Protein AF-A0A834VWM8-F1 (afdb_monomer)

Secondary structure (DSSP, 8-state):
---S-----HHHHHHHHHHHHHHHS-HHHHHHHHHHTT--TT-HHHHHTT------PPPPPP----PPPP-PPP-SHHHHHHHHHHHHHHHHH-SSS-THHHHHHHHHHHHHHHHHHHHHHHHHHHHHHHHHHHHHHHHHHHS-------SS---HHHHHHHHHHHHHHHHHHHHHHHHHHHS------PPBPTTT--BSS-GGG-TT------

Structure (mmCIF, N/CA/C/O backbone):
data_AF-A0A834VWM8-F1
#
_entry.id   AF-A0A834VWM8-F1
#
loop_
_atom_site.group_PDB
_atom_site.id
_atom_site.type_symbol
_atom_site.label_atom_id
_atom_site.label_alt_id
_atom_site.label_comp_id
_atom_site.label_asym_id
_atom_site.label_entity_id
_atom_site.label_seq_id
_atom_site.pdbx_PDB_ins_code
_atom_site.Cartn_x
_atom_site.Cartn_y
_atom_site.Cartn_z
_atom_site.occupancy
_atom_site.B_iso_or_equiv
_atom_site.auth_seq_id
_atom_site.auth_comp_id
_atom_site.auth_asym_id
_atom_site.auth_atom_id
_atom_site.pdbx_PDB_model_num
ATOM 1 N N . MET A 1 1 ? -32.253 -34.598 29.377 1.00 40.91 1 MET A N 1
ATOM 2 C CA . MET A 1 1 ? -32.609 -33.320 30.034 1.00 40.91 1 MET A CA 1
ATOM 3 C C . MET A 1 1 ? -31.338 -32.494 30.155 1.00 40.91 1 MET A C 1
ATOM 5 O O . MET A 1 1 ? -30.383 -32.998 30.726 1.00 40.91 1 MET A O 1
ATOM 9 N N . ARG A 1 2 ? -31.258 -31.314 29.523 1.00 47.69 2 ARG A N 1
ATOM 10 C CA . ARG A 1 2 ? -30.075 -30.434 29.596 1.00 47.69 2 ARG A CA 1
ATOM 11 C C . ARG A 1 2 ? -30.304 -29.382 30.686 1.00 47.69 2 ARG A C 1
ATOM 13 O O . ARG A 1 2 ? -31.375 -28.783 30.743 1.00 47.69 2 ARG A O 1
ATOM 20 N N . ASN A 1 3 ? -29.305 -29.192 31.541 1.00 57.78 3 ASN A N 1
ATOM 21 C CA . ASN A 1 3 ? -29.346 -28.475 32.822 1.00 57.78 3 ASN A CA 1
ATOM 22 C C . ASN A 1 3 ? -29.534 -26.945 32.725 1.00 57.78 3 ASN A C 1
ATOM 24 O O . ASN A 1 3 ? -28.780 -26.221 33.355 1.00 57.78 3 ASN A O 1
ATOM 28 N N . HIS A 1 4 ? -30.490 -26.423 31.948 1.00 57.62 4 HIS A N 1
ATOM 29 C CA . HIS A 1 4 ? -30.864 -24.990 31.944 1.00 57.62 4 HIS A CA 1
ATOM 30 C C . HIS A 1 4 ? -29.684 -24.000 31.743 1.00 57.62 4 HIS A C 1
ATOM 32 O O . HIS A 1 4 ? -29.773 -22.828 32.102 1.00 57.62 4 HIS A O 1
ATOM 38 N N . ILE A 1 5 ? -28.575 -24.445 31.142 1.00 67.00 5 ILE A N 1
ATOM 39 C CA . ILE A 1 5 ? -27.424 -23.603 30.799 1.00 67.00 5 ILE A CA 1
ATOM 40 C C . ILE A 1 5 ? -27.607 -23.143 29.350 1.00 67.00 5 ILE A C 1
ATOM 42 O O . ILE A 1 5 ? -27.414 -23.916 28.414 1.00 67.00 5 ILE A O 1
ATOM 46 N N . ASN A 1 6 ? -28.006 -21.880 29.181 1.00 77.38 6 ASN A N 1
ATOM 47 C CA . ASN A 1 6 ? -28.239 -21.242 27.876 1.00 77.38 6 ASN A CA 1
ATOM 48 C C . ASN A 1 6 ? -27.023 -20.451 27.357 1.00 77.38 6 ASN A C 1
ATOM 50 O O . ASN A 1 6 ? -27.151 -19.675 26.414 1.00 77.38 6 ASN A O 1
ATOM 54 N N . HIS A 1 7 ? -25.856 -20.590 27.989 1.00 77.56 7 HIS A N 1
ATOM 55 C CA . HIS A 1 7 ? -24.650 -19.854 27.619 1.00 77.56 7 HIS A CA 1
ATOM 56 C C . HIS A 1 7 ? -23.443 -20.791 27.545 1.00 77.56 7 HIS A C 1
ATOM 58 O O . HIS A 1 7 ? -23.329 -21.723 28.334 1.00 77.56 7 HIS A O 1
ATOM 64 N N . ILE A 1 8 ? -22.549 -20.535 26.589 1.00 85.88 8 ILE A N 1
ATOM 65 C CA . ILE A 1 8 ? -21.271 -21.234 26.432 1.00 85.88 8 ILE A CA 1
ATOM 66 C C . ILE A 1 8 ? -20.145 -20.231 26.665 1.00 85.88 8 ILE A C 1
ATOM 68 O O . ILE A 1 8 ? -20.166 -19.124 26.117 1.00 85.88 8 ILE A O 1
ATOM 72 N N . THR A 1 9 ? -19.173 -20.578 27.505 1.00 87.94 9 THR A N 1
ATOM 73 C CA . THR A 1 9 ? -18.028 -19.693 27.743 1.00 87.94 9 THR A CA 1
ATOM 74 C C . THR A 1 9 ? -17.042 -19.753 26.576 1.00 87.94 9 THR A C 1
ATOM 76 O O . THR A 1 9 ? -17.010 -20.711 25.803 1.00 87.94 9 THR A O 1
ATOM 79 N N . LYS A 1 10 ? -16.179 -18.739 26.438 1.00 83.06 10 LYS A N 1
ATOM 80 C CA . LYS A 1 10 ? -15.185 -18.695 25.348 1.00 83.06 10 LYS A CA 1
ATOM 81 C C . LYS A 1 10 ? -14.212 -19.885 25.377 1.00 83.06 10 LYS A C 1
ATOM 83 O O . LYS A 1 10 ? -13.774 -20.328 24.318 1.00 83.06 10 LYS A O 1
ATOM 88 N N . LEU A 1 11 ? -13.883 -20.390 26.570 1.00 88.56 11 LEU A N 1
ATOM 89 C CA . LEU A 1 11 ? -12.984 -21.535 26.752 1.00 88.56 11 LEU A CA 1
ATOM 90 C C . LEU A 1 11 ? -13.640 -22.856 26.332 1.00 88.56 11 LEU A C 1
ATOM 92 O O . LEU A 1 11 ? -12.967 -23.718 25.780 1.00 88.56 11 LEU A O 1
ATOM 96 N N . GLU A 1 12 ? -14.951 -22.988 26.529 1.00 87.69 12 GLU A N 1
ATOM 97 C CA . GLU A 1 12 ? -15.725 -24.169 26.127 1.00 87.69 12 GLU A CA 1
ATOM 98 C C . GLU A 1 12 ? -16.137 -24.122 24.650 1.00 87.69 12 GLU A C 1
ATOM 100 O O . GLU A 1 12 ? -16.290 -25.163 24.010 1.00 87.69 12 GLU A O 1
ATOM 105 N N . PHE A 1 13 ? -16.278 -22.920 24.084 1.00 91.88 13 PHE A N 1
ATOM 106 C CA . PHE A 1 13 ? -16.701 -22.731 22.700 1.00 91.88 13 PHE A CA 1
ATOM 107 C C . PHE A 1 13 ? -15.708 -23.304 21.693 1.00 91.88 13 PHE A C 1
ATOM 109 O O . PHE A 1 13 ? -16.129 -23.987 20.767 1.00 91.88 13 PHE A O 1
ATOM 116 N N . LEU A 1 14 ? -14.404 -23.047 21.840 1.00 93.50 14 LEU A N 1
ATOM 117 C CA . LEU A 1 14 ? -13.426 -23.459 20.823 1.00 93.50 14 LEU A CA 1
ATOM 118 C C . LEU A 1 14 ? -13.321 -24.992 20.675 1.00 93.50 14 LEU A C 1
ATOM 120 O O . LEU A 1 14 ? -13.383 -25.463 19.536 1.00 93.50 14 LEU A O 1
ATOM 124 N N . PRO A 1 15 ? -13.239 -25.790 21.760 1.00 93.81 15 PRO A N 1
ATOM 125 C CA . PRO A 1 15 ? -13.280 -27.248 21.654 1.00 93.81 15 PRO A CA 1
ATOM 126 C C . PRO A 1 15 ? -14.610 -27.768 21.096 1.00 93.81 15 PRO A C 1
ATOM 128 O O . PRO A 1 15 ? -14.610 -28.634 20.221 1.00 93.81 15 PRO A O 1
ATOM 131 N N . ALA A 1 16 ? -15.741 -27.212 21.548 1.00 92.50 16 ALA A N 1
ATOM 132 C CA . ALA A 1 16 ? -17.063 -27.608 21.065 1.00 92.50 16 ALA A CA 1
ATOM 133 C C . ALA A 1 16 ? -17.251 -27.287 19.573 1.00 92.50 16 ALA A C 1
ATOM 135 O O . ALA A 1 16 ? -17.756 -28.116 18.817 1.00 92.50 16 ALA A O 1
ATOM 136 N N . PHE A 1 17 ? -16.791 -26.113 19.134 1.00 93.81 17 PHE A N 1
ATOM 137 C CA . PHE A 1 17 ? -16.797 -25.701 17.736 1.00 93.81 17 PHE A CA 1
ATOM 138 C C . PHE A 1 17 ? -15.938 -26.630 16.888 1.00 93.81 17 PHE A C 1
ATOM 140 O O . PHE A 1 17 ? -16.398 -27.075 15.845 1.00 93.81 17 PHE A O 1
ATOM 147 N N . LYS A 1 18 ? -14.718 -26.962 17.329 1.00 93.94 18 LYS A N 1
ATOM 148 C CA . LYS A 1 18 ? -13.832 -27.861 16.581 1.00 93.94 18 LYS A CA 1
ATOM 149 C C . LYS A 1 18 ? -14.458 -29.247 16.402 1.00 93.94 18 LYS A C 1
ATOM 151 O O . LYS A 1 18 ? -14.487 -29.750 15.283 1.00 93.94 18 LYS A O 1
ATOM 156 N N . ALA A 1 19 ? -15.037 -29.809 17.464 1.00 94.06 19 ALA A N 1
ATOM 157 C CA . ALA A 1 19 ? -15.736 -31.091 17.396 1.00 94.06 19 ALA A CA 1
ATOM 158 C C . ALA A 1 19 ? -16.951 -31.048 16.450 1.00 94.06 19 ALA A C 1
ATOM 160 O O . ALA A 1 19 ?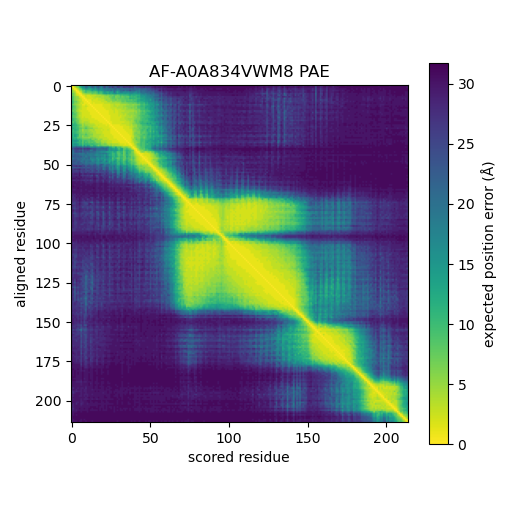 -17.131 -31.950 15.634 1.00 94.06 19 ALA A O 1
ATOM 161 N N . ALA A 1 20 ? -17.760 -29.986 16.517 1.00 93.62 20 ALA A N 1
ATOM 162 C CA . ALA A 1 20 ? -18.898 -29.803 15.618 1.00 93.62 20 ALA A CA 1
ATOM 163 C C . ALA A 1 20 ? -18.460 -29.584 14.160 1.00 93.62 20 ALA A C 1
ATOM 165 O O . ALA A 1 20 ? -19.069 -30.128 13.242 1.00 93.62 20 ALA A O 1
ATOM 166 N N . PHE A 1 21 ? -17.388 -28.820 13.943 1.00 94.19 21 PHE A N 1
ATOM 167 C CA . PHE A 1 21 ? -16.814 -28.558 12.628 1.00 94.19 21 PHE A CA 1
ATOM 168 C C . PHE A 1 21 ? -16.346 -29.856 11.967 1.00 94.19 21 PHE A C 1
ATOM 170 O O . PHE A 1 21 ? -16.718 -30.117 10.827 1.00 94.19 21 PHE A O 1
ATOM 177 N N . ASP A 1 22 ? -15.607 -30.700 12.689 1.00 93.56 22 ASP A N 1
ATOM 178 C CA . ASP A 1 22 ? -15.098 -31.969 12.153 1.00 93.56 22 ASP A CA 1
ATOM 179 C C . ASP A 1 22 ? -16.229 -32.964 11.832 1.00 93.56 22 ASP A C 1
ATOM 181 O O . ASP A 1 22 ? -16.128 -33.735 10.880 1.00 93.56 22 ASP A O 1
ATOM 185 N N . GLN A 1 23 ? -17.342 -32.909 12.571 1.00 92.94 23 GLN A N 1
ATOM 186 C CA . GLN A 1 23 ? -18.545 -33.691 12.262 1.00 92.94 23 GLN A CA 1
ATOM 187 C C . GLN A 1 23 ? -19.333 -33.132 11.066 1.00 92.94 23 GLN A C 1
ATOM 189 O O . GLN A 1 23 ? -19.943 -33.894 10.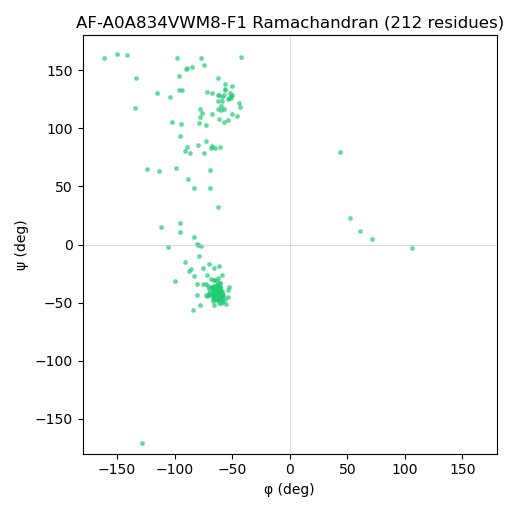313 1.00 92.94 23 GLN A O 1
ATOM 194 N N . ALA A 1 24 ? -19.345 -31.810 10.882 1.00 91.94 24 ALA A N 1
ATOM 195 C CA . ALA A 1 24 ? -20.100 -31.154 9.819 1.00 91.94 24 ALA A CA 1
ATOM 196 C C . ALA A 1 24 ? -19.373 -31.200 8.465 1.00 91.94 24 ALA A C 1
ATOM 198 O O . ALA A 1 24 ? -19.999 -31.501 7.448 1.00 91.94 24 ALA A O 1
ATOM 199 N N . PHE A 1 25 ? -18.064 -30.949 8.436 1.00 89.38 25 PHE A N 1
ATOM 200 C CA . PHE A 1 25 ? -17.260 -30.837 7.214 1.00 89.38 25 PHE A CA 1
ATOM 201 C C . PHE A 1 25 ? -16.697 -32.186 6.749 1.00 89.38 25 PHE A C 1
ATOM 203 O O . PHE A 1 25 ? -15.496 -32.358 6.554 1.00 89.38 25 PHE A O 1
ATOM 210 N N . THR A 1 26 ? -17.582 -33.158 6.535 1.00 93.44 26 THR A N 1
ATOM 211 C CA . THR A 1 26 ? -17.212 -34.441 5.923 1.00 93.44 26 THR A CA 1
ATOM 212 C C . THR A 1 26 ? -17.333 -34.373 4.396 1.00 93.44 26 THR A C 1
ATOM 214 O O . THR A 1 26 ? -18.186 -33.642 3.883 1.00 93.44 26 THR A O 1
ATOM 217 N N . PRO A 1 27 ? -16.553 -35.169 3.636 1.00 88.38 27 PRO A N 1
ATOM 218 C CA . PRO A 1 27 ? -16.698 -35.244 2.181 1.00 88.38 27 PRO A CA 1
ATOM 219 C C . PRO A 1 27 ? -18.136 -35.545 1.738 1.00 88.38 27 PRO A C 1
ATOM 221 O O . PRO A 1 27 ? -18.619 -34.971 0.768 1.00 88.38 27 PRO A O 1
ATOM 224 N N . ALA A 1 28 ? -18.852 -36.390 2.487 1.00 88.44 28 ALA A N 1
ATOM 225 C CA . ALA A 1 28 ? -20.247 -36.722 2.214 1.00 88.44 28 ALA A CA 1
ATOM 226 C C . ALA A 1 28 ? -21.182 -35.509 2.361 1.00 88.44 28 ALA A C 1
ATOM 228 O O . ALA A 1 28 ? -21.995 -35.265 1.470 1.00 88.44 28 ALA A O 1
ATOM 229 N N . ASN A 1 29 ? -21.037 -34.727 3.438 1.00 89.94 29 ASN A N 1
ATOM 230 C CA . ASN A 1 29 ? -21.838 -33.520 3.675 1.00 89.94 29 ASN A CA 1
ATOM 231 C C . ASN A 1 29 ? -21.522 -32.408 2.669 1.00 89.94 29 ASN A C 1
ATOM 233 O O . ASN A 1 29 ? -22.418 -31.691 2.229 1.00 89.94 29 ASN A O 1
ATOM 237 N N . ILE A 1 30 ? -20.256 -32.281 2.269 1.00 86.06 30 ILE A N 1
ATOM 238 C CA . ILE A 1 30 ? -19.847 -31.328 1.234 1.00 86.06 30 ILE A CA 1
ATOM 239 C C . ILE A 1 30 ? -20.476 -31.733 -0.104 1.00 86.06 30 ILE A C 1
ATOM 241 O O . ILE A 1 30 ? -21.177 -30.935 -0.720 1.00 86.06 30 ILE A O 1
ATOM 245 N N . CYS A 1 31 ? -20.315 -32.988 -0.531 1.00 84.12 31 CYS A N 1
ATOM 246 C CA . CYS A 1 31 ? -20.892 -33.474 -1.785 1.00 84.12 31 CYS A CA 1
ATOM 247 C C . CYS A 1 31 ? -22.427 -33.390 -1.812 1.00 84.12 31 CYS A C 1
ATOM 249 O O . CYS A 1 31 ? -23.003 -33.086 -2.860 1.00 84.12 31 CYS A O 1
ATOM 251 N N . SER A 1 32 ? -23.101 -33.642 -0.686 1.00 86.12 32 SER A N 1
ATOM 252 C CA . SER A 1 32 ? -24.560 -33.531 -0.595 1.00 86.12 32 SER A CA 1
ATOM 253 C C . SER A 1 32 ? -25.036 -32.078 -0.666 1.00 86.12 32 SER A C 1
ATOM 255 O O . SER A 1 32 ? -25.984 -31.801 -1.400 1.00 86.12 32 SER A O 1
ATOM 257 N N . ALA A 1 33 ? -24.356 -31.142 0.005 1.00 85.88 33 ALA A N 1
ATOM 258 C CA . ALA A 1 33 ? -24.661 -29.712 -0.067 1.00 85.88 33 ALA A CA 1
ATOM 259 C C . ALA A 1 33 ? -24.479 -29.162 -1.489 1.00 85.88 33 ALA A C 1
ATOM 261 O O . ALA A 1 33 ? -25.344 -28.460 -2.008 1.00 85.88 33 ALA A O 1
ATOM 262 N N . PHE A 1 34 ? -23.389 -29.551 -2.150 1.00 84.06 34 PHE A N 1
ATOM 263 C CA . PHE A 1 34 ? -23.105 -29.223 -3.545 1.00 84.06 34 PHE A CA 1
ATOM 264 C C . PHE A 1 34 ? -24.199 -29.751 -4.486 1.00 84.06 34 PHE A C 1
ATOM 266 O O . PHE A 1 34 ? -24.743 -28.997 -5.292 1.00 84.06 34 PHE A O 1
ATOM 273 N N . ARG A 1 35 ? -24.618 -31.012 -4.310 1.00 80.62 35 ARG A N 1
ATOM 274 C CA . ARG A 1 35 ? -25.751 -31.589 -5.049 1.00 80.62 35 ARG A CA 1
ATOM 275 C C . ARG A 1 35 ? -27.055 -30.826 -4.798 1.00 80.62 35 ARG A C 1
ATOM 277 O O . ARG A 1 35 ? -27.778 -30.563 -5.753 1.00 80.62 35 ARG A O 1
ATOM 284 N N . GLY A 1 36 ? -27.347 -30.457 -3.550 1.00 81.31 36 GLY A N 1
ATOM 285 C CA . GLY A 1 36 ? -28.526 -29.661 -3.194 1.00 81.31 36 GLY A CA 1
ATOM 286 C C . GLY A 1 36 ? -28.530 -28.269 -3.835 1.00 81.31 36 GLY A C 1
ATOM 287 O O . GLY A 1 36 ? -29.582 -27.781 -4.233 1.00 81.31 36 GLY A O 1
ATOM 288 N N . ALA A 1 37 ? -27.352 -27.667 -4.010 1.00 81.62 37 ALA A N 1
ATOM 289 C CA . ALA A 1 37 ? -27.170 -26.402 -4.720 1.00 81.62 37 ALA A CA 1
ATOM 290 C C . ALA A 1 37 ? -27.157 -26.546 -6.257 1.00 81.62 37 ALA A C 1
ATOM 292 O O . ALA A 1 37 ? -26.969 -25.556 -6.960 1.00 81.62 37 ALA A O 1
ATOM 293 N N . GLY A 1 38 ? -27.302 -27.763 -6.798 1.00 74.75 38 GLY A N 1
ATOM 294 C CA . GLY A 1 38 ? -27.174 -28.038 -8.236 1.00 74.75 38 GLY A CA 1
ATOM 295 C C . GLY A 1 38 ? -25.736 -27.950 -8.765 1.00 74.75 38 GLY A C 1
ATOM 296 O O . GLY A 1 38 ? -25.500 -28.102 -9.963 1.00 74.75 38 GLY A O 1
ATOM 297 N N . LEU A 1 39 ? -24.762 -27.743 -7.879 1.00 72.38 39 LEU A N 1
ATOM 298 C CA . LEU A 1 39 ? -23.336 -27.769 -8.170 1.00 72.38 39 LEU A CA 1
ATOM 299 C C . LEU A 1 39 ? -22.863 -29.214 -8.039 1.00 72.38 39 LEU A C 1
ATOM 301 O O . LEU A 1 39 ? -22.321 -29.597 -7.014 1.00 72.38 39 LEU A O 1
ATOM 305 N N . VAL A 1 40 ? -23.104 -30.065 -9.033 1.00 61.50 40 VAL A N 1
ATOM 306 C CA . VAL A 1 40 ? -22.598 -31.447 -8.982 1.00 61.50 40 VAL A CA 1
ATOM 307 C C . VAL A 1 40 ? -21.063 -31.402 -8.892 1.00 61.50 40 VAL A C 1
ATOM 309 O O . VAL A 1 40 ? -20.438 -30.857 -9.806 1.00 61.50 40 VAL A O 1
ATOM 312 N N . PRO A 1 41 ? -20.431 -31.929 -7.820 1.00 58.53 41 PRO A N 1
ATOM 313 C CA . PRO A 1 41 ? -18.978 -31.915 -7.704 1.00 58.53 41 PRO A CA 1
ATOM 314 C C . PRO A 1 41 ? -18.354 -32.672 -8.878 1.00 58.53 41 PRO A C 1
ATOM 316 O O . PRO A 1 41 ? -18.573 -33.871 -9.023 1.00 58.53 41 PRO A O 1
ATOM 319 N N . LEU A 1 42 ? -17.610 -31.937 -9.710 1.00 58.06 42 LEU A N 1
ATOM 320 C CA . LEU A 1 42 ? -16.768 -32.408 -10.811 1.00 58.06 42 LEU A CA 1
ATOM 321 C C . LEU A 1 42 ? -17.400 -33.499 -11.696 1.00 58.06 42 LEU A C 1
ATOM 323 O O . LEU A 1 42 ? -17.010 -34.662 -11.645 1.00 58.06 42 LEU A O 1
ATOM 327 N N . GLN A 1 43 ? -18.275 -33.103 -12.621 1.00 65.25 43 GLN A N 1
ATOM 328 C CA . GLN A 1 43 ? -18.225 -33.701 -13.959 1.00 65.25 43 GLN A CA 1
ATOM 329 C C . GLN A 1 43 ? -17.382 -32.779 -14.845 1.00 65.25 43 GLN A C 1
ATOM 331 O O . GLN A 1 43 ? -17.937 -31.832 -15.410 1.00 65.25 43 GLN A O 1
ATOM 336 N N . PRO A 1 44 ? -16.059 -33.015 -14.971 1.00 66.44 44 PRO A N 1
ATOM 337 C CA . PRO A 1 44 ? -15.206 -32.219 -15.850 1.00 66.44 44 PRO A CA 1
ATOM 338 C C . PRO A 1 44 ? -15.782 -32.182 -17.262 1.00 66.44 44 PRO A C 1
ATOM 340 O O . PRO A 1 44 ? -15.867 -31.120 -17.857 1.00 66.44 44 PRO A O 1
ATOM 343 N N . GLU A 1 45 ? -16.316 -33.309 -17.732 1.00 67.94 45 GLU A N 1
ATOM 344 C CA . GLU A 1 45 ? -16.927 -33.438 -19.056 1.00 67.94 45 GLU A CA 1
ATOM 345 C C . GLU A 1 45 ? -18.169 -32.561 -19.255 1.00 67.94 45 GLU A C 1
ATOM 347 O O . GLU A 1 45 ? -18.374 -32.010 -20.333 1.00 67.94 45 GLU A O 1
ATOM 352 N N . ALA A 1 46 ? -18.993 -32.355 -18.223 1.00 66.44 46 ALA A N 1
ATOM 353 C CA . ALA A 1 46 ? -20.157 -31.467 -18.312 1.00 66.44 46 ALA A CA 1
ATOM 354 C C . ALA A 1 46 ? -19.755 -29.982 -18.364 1.00 66.44 46 ALA A C 1
ATOM 356 O O . ALA A 1 46 ? -20.494 -29.153 -18.896 1.00 66.44 46 ALA A O 1
ATOM 357 N N . VAL A 1 47 ? -18.590 -29.645 -17.802 1.00 65.12 47 VAL A N 1
ATOM 358 C CA . VAL A 1 47 ? -17.994 -28.310 -17.914 1.00 65.12 47 VAL A CA 1
ATOM 359 C C . VAL A 1 47 ? -17.343 -28.162 -19.285 1.00 65.12 47 VAL A C 1
ATOM 361 O O . VAL A 1 47 ? -17.687 -27.239 -20.012 1.00 65.12 47 VAL A O 1
ATOM 364 N N . LEU A 1 48 ? -16.476 -29.098 -19.674 1.00 68.00 48 LEU A N 1
ATOM 365 C CA . LEU A 1 48 ? -15.734 -29.075 -20.935 1.00 68.00 48 LEU A CA 1
ATOM 366 C C . LEU A 1 48 ? -16.662 -29.094 -22.158 1.00 68.00 48 LEU A C 1
ATOM 368 O O . LEU A 1 48 ? -16.436 -28.331 -23.087 1.00 68.00 48 LEU A O 1
ATOM 372 N N . SER A 1 49 ? -17.755 -29.864 -22.129 1.00 71.62 49 SER A N 1
ATOM 373 C CA . SER A 1 49 ? -18.759 -29.885 -23.211 1.00 71.62 49 SER A CA 1
ATOM 374 C C . SER A 1 49 ? -19.527 -28.571 -23.392 1.00 71.62 49 SER A C 1
ATOM 376 O O . SER A 1 49 ? -20.086 -28.340 -24.461 1.00 71.62 49 SER A O 1
ATOM 378 N N . LYS A 1 50 ? -19.565 -27.699 -22.375 1.00 67.69 50 LYS A N 1
ATOM 379 C CA . LYS A 1 50 ? -20.185 -26.365 -22.467 1.00 67.69 50 LYS A CA 1
ATOM 380 C C . LYS A 1 50 ? -19.209 -25.276 -22.899 1.00 67.69 50 LYS A C 1
ATOM 382 O O . LYS A 1 50 ? -19.651 -24.184 -23.253 1.00 67.69 50 LYS A O 1
ATOM 387 N N . VAL A 1 51 ? -17.906 -25.539 -22.850 1.00 70.31 51 VAL A N 1
ATOM 388 C CA . VAL A 1 51 ? -16.897 -24.585 -23.301 1.00 70.31 51 VAL A CA 1
ATOM 389 C C . VAL A 1 51 ? -16.636 -24.828 -24.789 1.00 70.31 51 VAL A C 1
ATOM 391 O O . VAL A 1 51 ? -15.687 -25.510 -25.161 1.00 70.31 51 VAL A O 1
ATOM 394 N N . ASP A 1 52 ? -17.471 -24.249 -25.655 1.00 65.38 52 ASP A N 1
ATOM 395 C CA . ASP A 1 52 ? -17.139 -24.116 -27.079 1.00 65.38 52 ASP A CA 1
ATOM 396 C C . ASP A 1 52 ? -16.059 -23.027 -27.218 1.00 65.38 52 ASP A C 1
ATOM 398 O O . ASP A 1 52 ? -16.352 -21.830 -27.294 1.00 65.38 52 ASP A O 1
ATOM 402 N N . VAL A 1 53 ? -14.782 -23.420 -27.128 1.00 65.19 53 VAL A N 1
ATOM 403 C CA . VAL A 1 53 ? -13.645 -22.497 -27.276 1.00 65.19 53 VAL A CA 1
ATOM 404 C C . VAL A 1 53 ? -13.495 -22.135 -28.753 1.00 65.19 53 VAL A C 1
ATOM 406 O O . VAL A 1 53 ? -12.613 -22.630 -29.454 1.00 65.19 53 VAL A O 1
ATOM 409 N N . GLN A 1 54 ? -14.332 -21.226 -29.243 1.00 66.88 54 GLN A N 1
ATOM 410 C CA . GLN A 1 54 ? -14.046 -20.548 -30.501 1.00 66.88 54 GLN A CA 1
ATOM 411 C C . GLN A 1 54 ? -12.906 -19.561 -30.254 1.00 66.88 54 GLN A C 1
ATOM 413 O O . GLN A 1 54 ? -13.097 -18.490 -29.674 1.00 66.88 54 GLN A O 1
ATOM 418 N N . LEU A 1 55 ? -11.697 -19.935 -30.680 1.00 60.62 55 LEU A N 1
ATOM 419 C CA . LEU A 1 55 ? -10.533 -19.053 -30.701 1.00 60.62 55 LEU A CA 1
ATOM 420 C C . LEU A 1 55 ? -10.783 -17.922 -31.702 1.00 60.62 55 LEU A C 1
ATOM 422 O O . LEU A 1 55 ? -10.370 -17.972 -32.857 1.00 60.62 55 LEU A O 1
ATOM 426 N N . ARG A 1 56 ? -11.487 -16.881 -31.262 1.00 61.72 56 ARG A N 1
ATOM 427 C CA . ARG A 1 56 ? -11.613 -15.647 -32.023 1.00 61.72 56 ARG A CA 1
ATOM 428 C C . ARG A 1 56 ? -10.333 -14.855 -31.812 1.00 61.72 56 ARG A C 1
ATOM 430 O O . ARG A 1 56 ? -10.128 -14.279 -30.747 1.00 61.72 56 ARG A O 1
ATOM 437 N N . THR A 1 57 ? -9.461 -14.840 -32.813 1.00 62.81 57 THR A N 1
ATOM 438 C CA . THR A 1 57 ? -8.322 -13.922 -32.826 1.00 62.81 57 THR A CA 1
ATOM 439 C C . THR A 1 57 ? -8.891 -12.501 -32.835 1.00 62.81 57 THR A C 1
ATOM 441 O O . THR A 1 57 ? -9.626 -12.164 -33.769 1.00 62.81 57 THR A O 1
ATOM 444 N N . PRO A 1 58 ? -8.651 -11.673 -31.804 1.00 61.06 58 PRO A N 1
ATOM 445 C CA . PRO A 1 58 ? -9.075 -10.286 -31.860 1.00 61.06 58 PRO A CA 1
ATOM 446 C C . PRO A 1 58 ? -8.359 -9.627 -33.039 1.00 61.06 58 PRO A C 1
ATOM 448 O O . PRO A 1 58 ? -7.141 -9.749 -33.179 1.00 61.06 58 PRO A O 1
ATOM 451 N N . THR A 1 59 ? -9.123 -8.960 -33.906 1.00 69.56 59 THR A N 1
ATOM 452 C CA . THR A 1 59 ? -8.570 -8.103 -34.956 1.00 69.56 59 THR A CA 1
ATOM 453 C C . THR A 1 59 ? -7.559 -7.152 -34.308 1.00 69.56 59 THR A C 1
ATOM 455 O O . THR A 1 59 ? -7.905 -6.535 -33.294 1.00 69.56 59 THR A O 1
ATOM 458 N N . PRO A 1 60 ? -6.321 -7.045 -34.826 1.00 67.06 60 PRO A N 1
ATOM 459 C CA . PRO A 1 60 ? -5.322 -6.166 -34.237 1.00 67.06 60 PRO A CA 1
ATOM 460 C C . PRO A 1 60 ? -5.877 -4.737 -34.171 1.00 67.06 60 PRO A C 1
ATOM 462 O O . PRO A 1 60 ? -6.534 -4.302 -35.124 1.00 67.06 60 PRO A O 1
ATOM 465 N N . PRO A 1 61 ? -5.655 -4.005 -33.064 1.00 61.44 61 PRO A N 1
ATOM 466 C CA . PRO A 1 61 ? -6.086 -2.621 -32.975 1.00 61.44 61 PRO A CA 1
ATOM 467 C C . PRO A 1 61 ? -5.480 -1.842 -34.140 1.00 61.44 61 PRO A C 1
ATOM 469 O O . PRO A 1 61 ? -4.282 -1.963 -34.407 1.00 61.44 61 PRO A O 1
ATOM 472 N N . ALA A 1 62 ? -6.295 -1.037 -34.825 1.00 66.75 62 ALA A N 1
ATOM 473 C CA . ALA A 1 62 ? -5.761 -0.014 -35.710 1.00 66.75 62 ALA A CA 1
ATOM 474 C C . ALA A 1 62 ? -4.746 0.811 -34.907 1.00 66.75 62 ALA A C 1
ATOM 476 O O . ALA A 1 62 ? -5.043 1.199 -33.774 1.00 66.75 62 ALA A O 1
ATOM 477 N N . ALA A 1 63 ? -3.548 1.014 -35.462 1.00 62.84 63 ALA A N 1
ATOM 478 C CA . ALA A 1 63 ? -2.491 1.772 -34.810 1.00 62.84 63 ALA A CA 1
ATOM 479 C C . ALA A 1 63 ? -3.046 3.146 -34.409 1.00 62.84 63 ALA A C 1
ATOM 481 O O . ALA A 1 63 ? -3.335 3.986 -35.262 1.00 62.84 63 ALA A O 1
ATOM 482 N N . LEU A 1 64 ? -3.266 3.337 -33.107 1.00 60.84 64 LEU A N 1
ATOM 483 C CA . LEU A 1 64 ? -3.629 4.636 -32.563 1.00 60.84 64 LEU A CA 1
ATOM 484 C C . LEU A 1 64 ? -2.469 5.600 -32.852 1.00 60.84 64 LEU A C 1
ATOM 486 O O . LEU A 1 64 ? -1.314 5.168 -32.781 1.00 60.84 64 LEU A O 1
ATOM 490 N N . PRO A 1 65 ? -2.743 6.881 -33.163 1.00 60.28 65 PRO A N 1
ATOM 491 C CA . PRO A 1 65 ? -1.692 7.884 -33.276 1.00 60.28 65 PRO A CA 1
ATOM 492 C C . PRO A 1 65 ? -0.835 7.826 -32.011 1.00 60.28 65 PRO A C 1
ATOM 494 O O . PRO A 1 65 ? -1.396 7.849 -30.912 1.00 60.28 65 PRO A O 1
ATOM 497 N N . GLU A 1 66 ? 0.489 7.698 -32.155 1.00 59.22 66 GLU A N 1
ATOM 498 C CA . GLU A 1 66 ? 1.410 7.728 -31.017 1.00 59.22 66 GLU A CA 1
ATOM 499 C C . GLU A 1 66 ? 1.081 8.957 -30.170 1.00 59.22 66 GLU A C 1
ATOM 501 O O . GLU A 1 66 ? 1.236 10.099 -30.611 1.00 59.22 66 GLU A O 1
ATOM 506 N N . ALA A 1 67 ? 0.565 8.719 -28.963 1.00 58.75 67 ALA A N 1
ATOM 507 C CA . ALA A 1 67 ? 0.330 9.790 -28.018 1.00 58.75 67 ALA A CA 1
ATOM 508 C C . ALA A 1 67 ? 1.670 10.517 -27.799 1.00 58.75 67 ALA A C 1
ATOM 510 O O . ALA A 1 67 ? 2.691 9.841 -27.617 1.00 58.75 67 ALA A O 1
ATOM 511 N N . PRO A 1 68 ? 1.698 11.864 -27.817 1.00 60.22 68 PRO A N 1
ATOM 512 C CA . PRO A 1 68 ? 2.913 12.619 -27.552 1.00 60.22 68 PRO A CA 1
ATOM 513 C C . PRO A 1 68 ? 3.536 12.120 -26.252 1.00 60.22 68 PRO A C 1
ATOM 515 O O . PRO A 1 68 ? 2.855 12.041 -25.230 1.00 60.22 68 PRO A O 1
ATOM 518 N N . TRP A 1 69 ? 4.810 11.733 -26.296 1.00 55.91 69 TRP A N 1
ATOM 519 C CA . TRP A 1 69 ? 5.514 11.244 -25.115 1.00 55.91 69 TRP A CA 1
ATOM 520 C C . TRP A 1 69 ? 5.456 12.308 -24.009 1.00 55.91 69 TRP A C 1
ATOM 522 O O . TRP A 1 69 ? 5.987 13.406 -24.173 1.00 55.91 69 TRP A O 1
ATOM 532 N N . VAL A 1 70 ? 4.802 11.987 -22.890 1.00 57.62 70 VAL A N 1
ATOM 533 C CA . VAL A 1 70 ? 4.756 12.834 -21.692 1.00 57.62 70 VAL A CA 1
ATOM 534 C C . VAL A 1 70 ? 5.697 12.232 -20.656 1.00 57.62 70 VAL A C 1
ATOM 536 O O . VAL A 1 70 ? 5.579 11.054 -20.318 1.00 57.62 70 VAL A O 1
ATOM 539 N N . ALA A 1 71 ? 6.621 13.038 -20.132 1.00 60.56 71 ALA A N 1
ATOM 540 C CA . ALA A 1 71 ? 7.484 12.653 -19.020 1.00 60.56 71 ALA A CA 1
ATOM 541 C C . ALA A 1 71 ? 6.647 12.498 -17.735 1.00 60.56 71 ALA A C 1
ATOM 543 O O . ALA A 1 71 ? 6.505 13.434 -16.952 1.00 60.56 71 ALA A O 1
ATOM 544 N N . GLN A 1 72 ? 6.046 11.326 -17.538 1.00 72.25 72 GLN A N 1
ATOM 545 C CA . GLN A 1 72 ? 5.382 10.953 -16.292 1.00 72.25 72 GLN A CA 1
ATOM 546 C C . GLN A 1 72 ? 6.350 10.190 -15.393 1.00 72.25 72 GLN A C 1
ATOM 548 O O . GLN A 1 72 ? 7.017 9.254 -15.840 1.00 72.25 72 GLN A O 1
ATOM 553 N N . THR A 1 73 ? 6.391 10.579 -14.117 1.00 81.38 73 THR A N 1
ATOM 554 C CA . THR A 1 73 ? 7.088 9.827 -13.072 1.00 81.38 73 THR A CA 1
ATOM 555 C C . THR A 1 73 ? 6.497 8.418 -12.996 1.00 81.38 73 THR A C 1
ATOM 557 O O . THR A 1 73 ? 5.286 8.303 -12.788 1.00 81.38 73 THR A O 1
ATOM 560 N N . PRO A 1 74 ? 7.305 7.354 -13.149 1.00 85.44 74 PRO A N 1
ATOM 561 C CA . PRO A 1 74 ? 6.805 5.991 -13.065 1.00 85.44 74 PRO A CA 1
ATOM 562 C C . PRO A 1 74 ? 6.238 5.733 -11.666 1.00 85.44 74 PRO A C 1
ATOM 564 O O . PRO A 1 74 ? 6.879 6.012 -10.652 1.00 85.44 74 PRO A O 1
ATOM 567 N N . SER A 1 75 ? 5.011 5.224 -11.615 1.00 84.31 75 SER A N 1
ATOM 568 C CA . SER A 1 75 ? 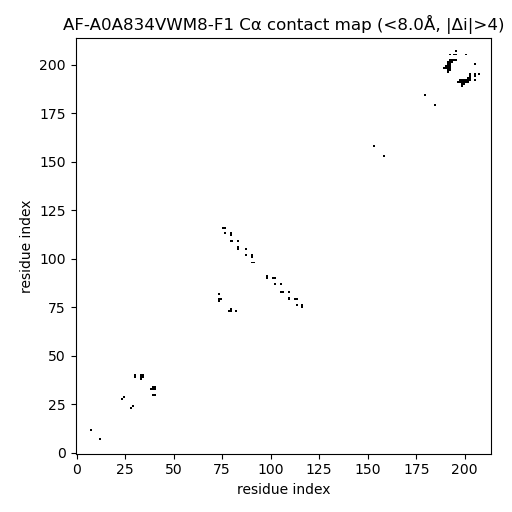4.255 5.033 -10.372 1.00 84.31 75 SER A CA 1
ATOM 569 C C . SER A 1 75 ? 4.537 3.686 -9.704 1.00 84.31 75 SER A C 1
ATOM 571 O O . SER A 1 75 ? 4.357 3.525 -8.497 1.00 84.31 75 SER A O 1
ATOM 573 N N . ASN A 1 76 ? 4.999 2.712 -10.489 1.00 85.81 76 ASN A N 1
ATOM 574 C CA . ASN A 1 76 ? 5.303 1.354 -10.056 1.00 85.81 76 ASN A CA 1
ATOM 575 C C . ASN A 1 76 ? 6.572 0.815 -10.747 1.00 85.81 76 ASN A C 1
ATOM 577 O O . ASN A 1 76 ? 7.042 1.358 -11.748 1.00 85.81 76 ASN A O 1
ATOM 581 N N . VAL A 1 77 ? 7.144 -0.256 -10.189 1.00 87.50 77 VAL A N 1
ATOM 582 C CA . VAL A 1 77 ? 8.421 -0.831 -10.658 1.00 87.50 77 VAL A CA 1
ATOM 583 C C . VAL A 1 77 ? 8.330 -1.303 -12.115 1.00 87.50 77 VAL A C 1
ATOM 585 O O . VAL A 1 77 ? 9.292 -1.177 -12.868 1.00 87.50 77 VAL A O 1
ATOM 588 N N . ARG A 1 78 ? 7.156 -1.780 -12.549 1.00 87.62 78 ARG A N 1
ATOM 589 C CA . ARG A 1 78 ? 6.920 -2.221 -13.931 1.00 87.62 78 ARG A CA 1
ATOM 590 C C . ARG A 1 78 ? 7.008 -1.055 -14.916 1.00 87.62 78 ARG A C 1
ATOM 592 O O . ARG A 1 78 ? 7.635 -1.194 -15.962 1.00 87.62 78 ARG A O 1
ATOM 599 N N . GLU A 1 79 ? 6.406 0.087 -14.593 1.00 89.31 79 GLU A N 1
ATOM 600 C CA . GLU A 1 79 ? 6.515 1.307 -15.402 1.00 89.31 79 GLU A CA 1
ATOM 601 C C . GLU A 1 79 ? 7.953 1.816 -15.463 1.00 89.31 79 GLU A C 1
ATOM 603 O O . GLU A 1 79 ? 8.432 2.159 -16.543 1.00 89.31 79 GLU A O 1
ATOM 608 N N . LEU A 1 80 ? 8.665 1.805 -14.332 1.00 91.44 80 LEU A N 1
ATOM 609 C CA . LEU A 1 80 ? 10.078 2.183 -14.275 1.00 91.44 80 LEU A CA 1
ATOM 610 C C . LEU A 1 80 ? 10.940 1.273 -15.167 1.00 91.44 80 LEU A C 1
ATOM 612 O O . LEU A 1 80 ? 11.821 1.741 -15.893 1.00 91.44 80 LEU A O 1
ATOM 616 N N . GLU A 1 81 ? 10.678 -0.032 -15.153 1.00 91.25 81 GLU A N 1
ATOM 617 C CA . GLU A 1 81 ? 11.378 -0.997 -1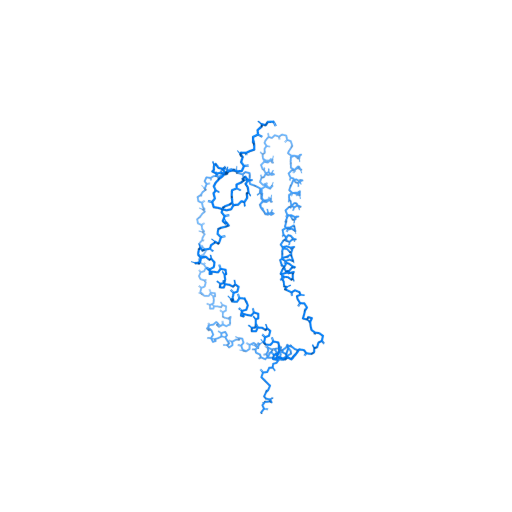5.997 1.00 91.25 81 GLU A CA 1
ATOM 618 C C . GLU A 1 81 ? 11.066 -0.814 -17.487 1.00 91.25 81 GLU A C 1
ATOM 620 O O . GLU A 1 81 ? 11.984 -0.811 -18.313 1.00 91.25 81 GLU A O 1
ATOM 625 N N . ALA A 1 82 ? 9.797 -0.597 -17.834 1.00 88.88 82 ALA A N 1
ATOM 626 C CA . ALA A 1 82 ? 9.383 -0.325 -19.205 1.00 88.88 82 ALA A CA 1
ATOM 627 C C . ALA A 1 82 ? 10.018 0.970 -19.739 1.00 88.88 82 ALA A C 1
ATOM 629 O O . ALA A 1 82 ? 10.607 0.972 -20.822 1.00 88.88 82 ALA A O 1
ATOM 630 N N . GLN A 1 83 ? 9.969 2.056 -18.960 1.00 89.00 83 GLN A N 1
ATOM 631 C CA . GLN A 1 83 ? 10.554 3.341 -19.341 1.00 89.00 83 GLN A CA 1
ATOM 632 C C . GLN A 1 83 ? 12.080 3.266 -19.458 1.00 89.00 83 GLN A C 1
ATOM 634 O O . GLN A 1 83 ? 12.634 3.705 -20.464 1.00 89.00 83 GLN A O 1
ATOM 639 N N . SER A 1 84 ? 12.772 2.682 -18.475 1.00 90.31 84 SER A N 1
ATOM 640 C CA . SER A 1 84 ? 14.236 2.539 -18.527 1.00 90.31 84 SER A CA 1
ATOM 641 C C . SER A 1 84 ? 14.689 1.688 -19.717 1.00 90.31 84 SER A C 1
ATOM 643 O O . SER A 1 84 ? 15.664 2.039 -20.382 1.00 90.31 84 SER A O 1
ATOM 645 N N . SER A 1 85 ? 13.952 0.623 -20.045 1.00 90.31 85 SER A N 1
ATOM 646 C CA . SER A 1 85 ? 14.227 -0.213 -21.218 1.00 90.31 85 SER A CA 1
ATOM 647 C C . SER A 1 85 ? 14.022 0.550 -22.526 1.00 90.31 85 SER A C 1
ATOM 649 O O . SER A 1 85 ? 14.881 0.490 -23.404 1.00 90.31 85 SER A O 1
ATOM 651 N N . LEU A 1 86 ? 12.941 1.327 -22.634 1.00 89.19 86 LEU A N 1
ATOM 652 C CA . LEU A 1 86 ? 12.657 2.160 -23.803 1.00 89.19 86 LEU A CA 1
ATOM 653 C C . LEU A 1 86 ? 13.725 3.241 -24.015 1.00 89.19 86 LEU A C 1
ATOM 655 O O . LEU A 1 86 ? 14.187 3.440 -25.138 1.00 89.19 86 LEU A O 1
ATOM 659 N N . ILE A 1 87 ? 14.156 3.918 -22.946 1.00 88.06 87 ILE A N 1
ATOM 660 C CA . ILE A 1 87 ? 15.222 4.927 -23.023 1.00 88.06 87 ILE A CA 1
ATOM 661 C C . ILE A 1 87 ? 16.542 4.262 -23.430 1.00 88.06 87 ILE A C 1
ATOM 663 O O . ILE A 1 87 ? 17.229 4.761 -24.321 1.00 88.06 87 ILE A O 1
ATOM 667 N N . ARG A 1 88 ? 16.884 3.113 -22.832 1.00 89.81 88 ARG A N 1
ATOM 668 C CA . ARG A 1 88 ? 18.103 2.365 -23.166 1.00 89.81 88 ARG A CA 1
ATOM 669 C C . ARG A 1 88 ? 18.127 1.955 -24.638 1.00 89.81 88 ARG A C 1
ATOM 671 O O . ARG A 1 88 ? 19.162 2.090 -25.286 1.00 89.81 88 ARG A O 1
ATOM 678 N N . GLU A 1 89 ? 17.003 1.484 -25.164 1.00 88.31 89 GLU A N 1
ATOM 679 C CA . GLU A 1 89 ? 16.894 1.061 -26.559 1.00 88.31 89 GLU A CA 1
ATOM 680 C C . GLU A 1 89 ? 17.037 2.243 -27.527 1.00 88.31 89 GLU A C 1
ATOM 682 O O . GLU A 1 89 ? 17.820 2.174 -28.472 1.00 88.31 89 GLU A O 1
ATOM 687 N N . ARG A 1 90 ? 16.402 3.385 -27.233 1.00 87.62 90 ARG A N 1
ATOM 688 C CA . ARG A 1 90 ? 16.594 4.620 -28.016 1.00 87.62 90 ARG A CA 1
ATOM 689 C C . ARG A 1 90 ? 18.051 5.081 -28.034 1.00 87.62 90 ARG A C 1
ATOM 691 O O . ARG A 1 90 ? 18.557 5.468 -29.083 1.00 87.62 90 ARG A O 1
ATOM 698 N N . VAL A 1 91 ? 18.733 5.016 -26.889 1.00 87.38 91 VAL A N 1
ATOM 699 C CA . VAL A 1 91 ? 20.155 5.378 -26.776 1.00 87.38 91 VAL A CA 1
ATOM 700 C C . VAL A 1 91 ? 21.037 4.438 -27.605 1.00 87.38 91 VAL A C 1
ATOM 702 O O . VAL A 1 91 ? 21.986 4.900 -28.232 1.00 87.38 91 VAL A O 1
ATOM 705 N N . ARG A 1 92 ? 20.717 3.139 -27.662 1.00 85.69 92 ARG A N 1
ATOM 706 C CA . ARG A 1 92 ? 21.440 2.161 -28.498 1.00 85.69 92 ARG A CA 1
ATOM 707 C C . ARG A 1 92 ? 21.247 2.391 -29.995 1.00 85.69 92 ARG A C 1
ATOM 709 O O . ARG A 1 92 ? 22.181 2.179 -30.758 1.00 85.69 92 ARG A O 1
ATOM 716 N N . GLN A 1 93 ? 20.052 2.806 -30.409 1.00 85.31 93 GLN A N 1
ATOM 717 C CA . GLN A 1 93 ? 19.712 3.039 -31.817 1.00 85.31 93 GLN A CA 1
ATOM 718 C C . GLN A 1 93 ? 20.237 4.382 -32.359 1.00 85.31 93 GLN A C 1
ATOM 720 O O . GLN A 1 93 ? 20.190 4.628 -33.567 1.00 85.31 93 GLN A O 1
ATOM 725 N N . HIS A 1 94 ? 20.739 5.262 -31.490 1.00 81.38 94 HIS A N 1
ATOM 726 C CA . HIS A 1 94 ? 21.239 6.575 -31.876 1.00 81.38 94 HIS A CA 1
ATOM 727 C C . HIS A 1 94 ? 22.577 6.485 -32.636 1.00 81.38 94 HIS A C 1
ATOM 729 O O . HIS A 1 94 ? 23.524 5.838 -32.197 1.00 81.38 94 HIS A O 1
ATOM 735 N N . LYS A 1 95 ? 22.682 7.177 -33.779 1.00 69.19 95 LYS A N 1
ATOM 736 C CA . LYS A 1 95 ? 23.841 7.124 -34.694 1.00 69.19 95 LYS A CA 1
ATOM 737 C C . LYS A 1 95 ? 25.000 8.055 -34.284 1.00 69.19 95 LYS A C 1
ATOM 739 O O . LYS A 1 95 ? 25.505 8.805 -35.115 1.00 69.19 95 LYS A O 1
ATOM 744 N N . SER A 1 96 ? 25.421 8.039 -33.020 1.00 67.44 96 SER A N 1
ATOM 745 C CA . SER A 1 96 ? 26.559 8.843 -32.527 1.00 67.44 96 SER A CA 1
ATOM 746 C C . SER A 1 96 ? 27.591 8.005 -31.765 1.00 67.44 96 SER A C 1
ATOM 748 O O . SER A 1 96 ? 27.517 6.781 -31.762 1.00 67.44 96 SER A O 1
ATOM 750 N N . SER A 1 97 ? 28.550 8.677 -31.116 1.00 67.94 97 SER A N 1
ATOM 751 C CA . SER A 1 97 ? 29.577 8.122 -30.221 1.00 67.94 97 SER A CA 1
ATOM 752 C C . SER A 1 97 ? 29.062 7.050 -29.249 1.00 67.94 97 SER A C 1
ATOM 754 O O . SER A 1 97 ? 27.870 6.987 -28.957 1.00 67.94 97 SER A O 1
ATOM 756 N N . SER A 1 98 ? 29.990 6.256 -28.698 1.00 78.06 98 SER A N 1
ATOM 757 C CA . SER A 1 98 ? 29.698 5.117 -27.812 1.00 78.06 98 SER A CA 1
ATOM 758 C C . SER A 1 98 ? 28.630 5.424 -26.741 1.00 78.06 98 SER A C 1
ATOM 760 O O . SER A 1 98 ? 28.843 6.310 -25.909 1.00 78.06 98 SER A O 1
ATOM 762 N N . PRO A 1 99 ? 27.514 4.668 -26.694 1.00 81.75 99 PRO A 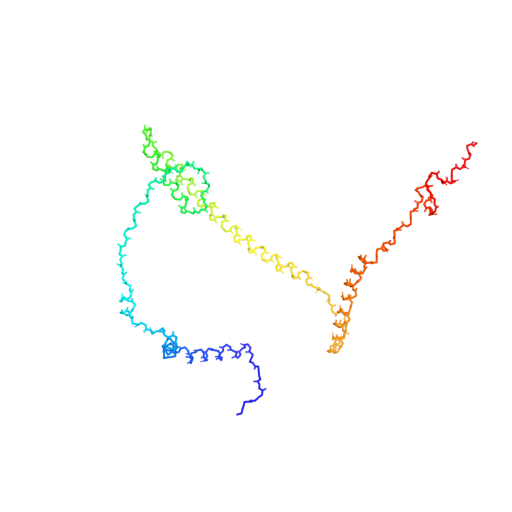N 1
ATOM 763 C CA . PRO A 1 99 ? 26.405 4.911 -25.767 1.00 81.75 99 PRO A CA 1
ATOM 764 C C . PRO A 1 99 ? 26.680 4.448 -24.326 1.00 81.75 99 PRO A C 1
ATOM 766 O O . PRO A 1 99 ? 25.822 4.594 -23.454 1.00 81.75 99 PRO A O 1
ATOM 769 N N . ALA A 1 100 ? 27.850 3.860 -24.057 1.00 84.75 100 ALA A N 1
ATOM 770 C CA . ALA A 1 100 ? 28.134 3.152 -22.810 1.00 84.75 100 ALA A CA 1
ATOM 771 C C . ALA A 1 100 ? 27.970 4.027 -21.554 1.00 84.75 100 ALA A C 1
ATOM 773 O O . ALA A 1 100 ? 27.339 3.596 -20.589 1.00 84.75 100 ALA A O 1
ATOM 774 N N . SER A 1 101 ? 28.473 5.266 -21.573 1.00 84.81 101 SER A N 1
ATOM 775 C CA . SER A 1 101 ? 28.384 6.185 -20.427 1.00 84.81 101 SER A CA 1
ATOM 776 C C . SER A 1 101 ? 26.939 6.567 -20.092 1.00 84.81 101 SER A C 1
ATOM 778 O O . SER A 1 101 ? 26.565 6.619 -18.921 1.00 84.81 101 SER A O 1
ATOM 780 N N . ILE A 1 102 ? 26.104 6.770 -21.113 1.00 87.00 102 ILE A N 1
ATOM 781 C CA . ILE A 1 102 ? 24.688 7.125 -20.959 1.00 87.00 102 ILE A CA 1
ATOM 782 C C . ILE A 1 102 ? 23.897 5.931 -20.420 1.00 87.00 102 ILE A C 1
ATOM 784 O O . ILE A 1 102 ? 23.091 6.086 -19.505 1.00 87.00 102 ILE A O 1
ATOM 788 N N . ILE A 1 103 ? 24.155 4.727 -20.939 1.00 89.44 103 ILE A N 1
ATOM 789 C CA . ILE A 1 103 ? 23.506 3.499 -20.457 1.00 89.44 103 ILE A CA 1
ATOM 790 C C . ILE A 1 103 ? 23.831 3.266 -18.977 1.00 89.44 103 ILE A C 1
ATOM 792 O O . ILE A 1 103 ? 22.925 2.982 -18.196 1.00 89.44 103 ILE A O 1
ATOM 796 N N . MET A 1 104 ? 25.090 3.456 -18.571 1.00 89.69 104 MET A N 1
ATOM 797 C CA . MET A 1 104 ? 25.480 3.340 -17.163 1.00 89.69 104 MET A CA 1
ATOM 798 C C . MET A 1 104 ? 24.749 4.347 -16.268 1.00 89.69 104 MET A C 1
ATOM 800 O O . MET A 1 104 ? 24.290 3.976 -15.188 1.00 89.69 104 MET A O 1
ATOM 804 N N . ALA A 1 105 ? 24.604 5.599 -16.711 1.00 89.62 105 ALA A N 1
ATOM 805 C CA . ALA A 1 105 ? 23.854 6.611 -15.969 1.00 89.62 105 ALA A CA 1
ATOM 806 C C . ALA A 1 105 ? 22.364 6.238 -15.831 1.00 89.62 105 ALA A C 1
ATOM 808 O O . ALA A 1 105 ? 21.792 6.376 -14.749 1.00 89.62 105 ALA A O 1
ATOM 809 N N . ILE A 1 106 ? 21.747 5.697 -16.889 1.00 91.31 106 ILE A N 1
ATOM 810 C CA . ILE A 1 106 ? 20.360 5.201 -16.853 1.00 91.31 106 ILE A CA 1
ATOM 811 C C . ILE A 1 106 ? 20.215 4.055 -15.844 1.00 91.31 106 ILE A C 1
ATOM 813 O O . ILE A 1 106 ? 19.259 4.041 -15.070 1.00 91.31 106 ILE A O 1
ATOM 817 N N . ASP A 1 107 ? 21.160 3.115 -15.810 1.00 92.50 107 ASP A N 1
ATOM 818 C CA . ASP A 1 107 ? 21.116 1.986 -14.875 1.00 92.50 107 ASP A CA 1
ATOM 81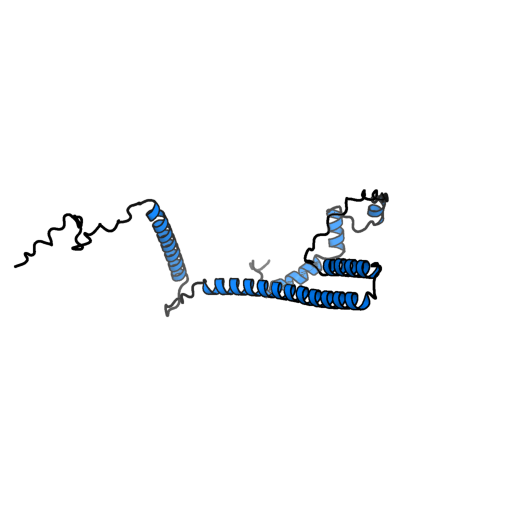9 C C . ASP A 1 107 ? 21.273 2.436 -13.414 1.00 92.50 107 ASP A C 1
ATOM 821 O O . ASP A 1 107 ? 20.603 1.905 -12.524 1.00 92.50 107 ASP A O 1
ATOM 825 N N . GLN A 1 108 ? 22.120 3.436 -13.153 1.00 94.12 108 GLN A N 1
ATOM 826 C CA . GLN A 1 108 ? 22.243 4.046 -11.825 1.00 94.12 108 GLN A CA 1
ATOM 827 C C . GLN A 1 108 ? 20.944 4.741 -11.403 1.00 94.12 108 GLN A C 1
ATOM 829 O O . GLN A 1 108 ? 20.487 4.548 -10.275 1.00 94.12 108 GLN A O 1
ATOM 834 N N . LEU A 1 109 ? 20.318 5.492 -12.314 1.00 92.38 109 LEU A N 1
ATOM 835 C CA . LEU A 1 109 ? 19.029 6.139 -12.066 1.00 92.38 109 LEU A CA 1
ATOM 836 C C . LEU A 1 109 ? 17.913 5.119 -11.815 1.00 92.38 109 LEU A C 1
ATOM 838 O O . LEU A 1 109 ? 17.145 5.304 -10.874 1.00 92.38 109 LEU A O 1
ATOM 842 N N . LYS A 1 110 ? 17.854 4.021 -12.587 1.00 94.00 110 LYS A N 1
ATOM 843 C CA . LYS A 1 110 ? 16.896 2.922 -12.366 1.00 94.00 110 LYS A CA 1
ATOM 844 C C . LYS A 1 110 ? 17.017 2.387 -10.938 1.00 94.00 110 LYS A C 1
ATOM 846 O O . LYS A 1 110 ? 16.023 2.348 -10.221 1.00 94.00 110 LYS A O 1
ATOM 851 N N . LYS A 1 111 ? 18.235 2.050 -10.501 1.00 94.69 111 LYS A N 1
ATOM 852 C CA . LYS A 1 111 ? 18.483 1.538 -9.141 1.00 94.69 111 LYS A CA 1
ATOM 853 C C . LYS A 1 111 ? 18.085 2.542 -8.059 1.00 94.69 111 LYS A C 1
ATOM 855 O O . LYS A 1 111 ? 17.462 2.166 -7.071 1.00 94.69 111 LYS A O 1
ATOM 860 N N . GLY A 1 112 ? 18.430 3.819 -8.239 1.00 95.06 112 GLY A N 1
ATOM 861 C CA . GLY A 1 112 ? 18.043 4.876 -7.303 1.00 95.06 112 GLY A CA 1
ATOM 862 C C . GLY A 1 112 ? 16.524 5.016 -7.188 1.00 95.06 112 GLY A C 1
ATOM 863 O O . GLY A 1 112 ? 15.988 5.065 -6.081 1.00 95.06 112 GLY A O 1
ATOM 864 N N . ALA A 1 113 ? 15.824 5.003 -8.324 1.00 93.56 113 ALA A N 1
ATOM 865 C CA . ALA A 1 113 ? 14.370 5.072 -8.366 1.00 93.56 113 ALA A CA 1
ATOM 866 C C . ALA A 1 113 ? 13.713 3.854 -7.692 1.00 93.56 113 ALA A C 1
ATOM 868 O O . ALA A 1 113 ? 12.809 4.042 -6.883 1.00 93.56 113 ALA A O 1
ATOM 869 N N . GLU A 1 114 ? 14.204 2.632 -7.925 1.00 93.81 114 GLU A N 1
ATOM 870 C CA . GLU A 1 114 ? 13.713 1.420 -7.244 1.00 93.81 114 GLU A CA 1
ATOM 871 C C . GLU A 1 114 ? 13.809 1.542 -5.714 1.00 93.81 114 GLU A C 1
ATOM 873 O O . GLU A 1 114 ? 12.832 1.292 -5.003 1.00 93.81 114 GLU A O 1
ATOM 878 N N . VAL A 1 115 ? 14.959 1.997 -5.200 1.00 94.69 115 VAL A N 1
ATOM 879 C CA . VAL A 1 115 ? 15.173 2.205 -3.757 1.00 94.69 115 VAL A CA 1
ATOM 880 C C . VAL A 1 115 ? 14.225 3.268 -3.199 1.00 94.69 115 VAL A C 1
ATOM 882 O O . VAL A 1 115 ? 13.642 3.076 -2.127 1.00 94.69 115 VAL A O 1
ATOM 885 N N . MET A 1 116 ? 14.043 4.382 -3.910 1.00 94.00 116 MET A N 1
ATOM 886 C CA . MET A 1 116 ? 13.133 5.452 -3.491 1.00 94.00 116 MET A CA 1
ATOM 887 C C . MET A 1 116 ? 11.676 4.987 -3.467 1.00 94.00 116 MET A C 1
ATOM 889 O O . MET A 1 116 ? 10.952 5.316 -2.528 1.00 94.00 116 MET A O 1
ATOM 893 N N . MET A 1 117 ? 11.247 4.203 -4.457 1.00 92.94 117 MET A N 1
ATOM 894 C CA . MET A 1 117 ? 9.881 3.680 -4.536 1.00 92.94 117 MET A CA 1
ATOM 895 C C . MET A 1 117 ? 9.579 2.708 -3.398 1.00 92.94 117 MET A C 1
ATOM 897 O O . MET A 1 117 ? 8.559 2.870 -2.724 1.00 92.94 117 MET A O 1
ATOM 901 N N . LEU A 1 118 ? 10.492 1.768 -3.127 1.00 93.62 118 LEU A N 1
ATOM 902 C CA . LEU A 1 118 ? 10.379 0.858 -1.986 1.00 93.62 118 LEU A CA 1
ATOM 903 C C . LEU A 1 118 ? 10.340 1.634 -0.663 1.00 93.62 118 LEU A C 1
ATOM 905 O O . LEU A 1 118 ? 9.490 1.390 0.190 1.00 93.62 118 LEU A O 1
ATOM 909 N N . SER A 1 119 ? 11.228 2.618 -0.507 1.00 94.56 119 SER A N 1
ATOM 910 C CA . SER A 1 119 ? 11.257 3.464 0.689 1.00 94.56 119 SER A CA 1
ATOM 911 C C . SER A 1 119 ? 9.948 4.238 0.863 1.00 94.56 119 SER A C 1
ATOM 913 O O . SER A 1 119 ? 9.429 4.331 1.973 1.00 94.56 119 SER A O 1
ATOM 915 N N . ALA A 1 120 ? 9.377 4.768 -0.222 1.00 93.69 120 ALA A N 1
ATOM 916 C CA . ALA A 1 120 ? 8.101 5.474 -0.195 1.00 93.69 120 ALA A CA 1
ATOM 917 C C . ALA A 1 120 ? 6.932 4.562 0.202 1.00 93.69 120 ALA A C 1
ATOM 919 O O . ALA A 1 120 ? 6.022 5.011 0.898 1.00 93.69 120 ALA A O 1
ATOM 920 N N . GLU A 1 121 ? 6.953 3.296 -0.210 1.00 92.81 121 GLU A N 1
ATOM 921 C CA . GLU A 1 121 ? 5.963 2.300 0.201 1.00 92.81 121 GLU A CA 1
ATOM 922 C C . GLU A 1 121 ? 6.060 1.980 1.694 1.00 92.81 121 GLU A C 1
ATOM 924 O O . GLU A 1 121 ? 5.072 2.124 2.414 1.00 92.81 121 GLU A O 1
ATOM 929 N N . LEU A 1 122 ? 7.268 1.706 2.195 1.00 96.38 122 LEU A N 1
ATOM 930 C CA . LEU A 1 122 ? 7.506 1.496 3.626 1.00 96.38 122 LEU A CA 1
ATOM 931 C C . LEU A 1 122 ? 7.097 2.712 4.470 1.00 96.38 122 LEU A C 1
ATOM 933 O O . LEU A 1 122 ? 6.519 2.567 5.550 1.00 96.38 122 LEU A O 1
ATOM 937 N N . MET A 1 123 ? 7.373 3.924 3.982 1.00 97.19 123 MET A N 1
ATOM 938 C CA . MET A 1 123 ? 6.946 5.155 4.646 1.00 97.19 123 MET A CA 1
ATOM 939 C C . MET A 1 123 ? 5.422 5.285 4.674 1.00 97.19 123 MET A C 1
ATOM 941 O O . MET A 1 123 ? 4.879 5.626 5.724 1.00 97.19 123 MET A O 1
ATOM 945 N N . ARG A 1 124 ? 4.722 4.979 3.574 1.00 96.75 124 ARG A N 1
ATOM 946 C CA . ARG A 1 124 ? 3.249 4.989 3.523 1.00 96.75 124 ARG A CA 1
ATOM 947 C C . ARG A 1 124 ? 2.642 4.019 4.536 1.00 96.75 124 ARG A C 1
ATOM 949 O O . ARG A 1 124 ? 1.757 4.415 5.298 1.00 96.75 124 ARG A O 1
ATOM 956 N N . ASP A 1 125 ? 3.166 2.802 4.617 1.00 97.44 125 ASP A N 1
ATOM 957 C CA . ASP A 1 125 ? 2.712 1.803 5.590 1.00 97.44 125 ASP A CA 1
ATOM 958 C C . ASP A 1 125 ? 2.961 2.260 7.027 1.00 97.44 125 ASP A C 1
ATOM 960 O O . ASP A 1 125 ? 2.089 2.145 7.901 1.00 97.44 125 ASP A O 1
ATOM 964 N N . ARG A 1 126 ? 4.140 2.841 7.281 1.00 97.69 126 ARG A N 1
ATOM 965 C CA . ARG A 1 126 ? 4.484 3.374 8.598 1.00 97.69 126 ARG A CA 1
ATOM 966 C C . ARG A 1 126 ? 3.570 4.529 8.992 1.00 97.69 126 ARG A C 1
ATOM 968 O O . ARG A 1 126 ? 3.105 4.544 10.131 1.00 97.69 126 ARG A O 1
ATOM 975 N N . ILE A 1 127 ? 3.291 5.454 8.077 1.00 98.25 127 ILE A N 1
ATOM 976 C CA . ILE A 1 127 ? 2.364 6.572 8.293 1.00 98.25 127 ILE A CA 1
ATOM 977 C C . ILE A 1 127 ? 0.970 6.033 8.620 1.00 98.25 127 ILE A C 1
ATOM 979 O O . ILE A 1 127 ? 0.432 6.377 9.669 1.00 98.25 127 ILE A O 1
ATOM 983 N N . SER A 1 128 ? 0.435 5.103 7.824 1.00 98.06 128 SER A N 1
ATOM 984 C CA . SER A 1 128 ? -0.887 4.511 8.077 1.00 98.06 128 SER A CA 1
ATOM 985 C C . SER A 1 128 ? -0.967 3.812 9.442 1.00 98.06 128 SER A C 1
ATOM 987 O O . SER A 1 128 ? -1.945 3.954 10.182 1.00 98.06 128 SER A O 1
ATOM 989 N N . SER A 1 129 ? 0.079 3.072 9.818 1.00 97.81 129 SER A N 1
ATOM 990 C CA . SER A 1 129 ? 0.178 2.435 11.135 1.00 97.81 129 SER A CA 1
ATOM 991 C C . SER A 1 129 ? 0.192 3.463 12.272 1.00 97.81 129 SER A C 1
ATOM 993 O O . SER A 1 129 ? -0.528 3.298 13.262 1.00 97.81 129 SER A O 1
ATOM 995 N N . LEU A 1 130 ? 0.970 4.539 12.123 1.00 98.12 130 LEU A N 1
ATOM 996 C CA . LEU A 1 130 ? 1.053 5.619 13.104 1.00 98.12 130 LEU A CA 1
ATOM 997 C C . LEU A 1 130 ? -0.271 6.372 13.237 1.00 98.12 130 LEU A C 1
ATOM 999 O O . LEU A 1 130 ? -0.698 6.642 14.357 1.00 98.12 130 LEU A O 1
ATOM 1003 N N . GLU A 1 131 ? -0.957 6.658 12.134 1.00 97.81 131 GLU A N 1
ATOM 1004 C CA . GLU A 1 131 ? -2.271 7.306 12.138 1.00 97.81 131 GLU A CA 1
ATOM 1005 C C . GLU A 1 131 ? -3.316 6.466 12.882 1.00 97.81 131 GLU A C 1
ATOM 1007 O O . GLU A 1 131 ? -4.043 6.986 13.736 1.00 97.81 131 GLU A O 1
ATOM 1012 N N . LYS A 1 132 ? -3.348 5.150 12.640 1.00 96.69 132 LYS A N 1
ATOM 1013 C CA . LYS A 1 132 ? -4.225 4.213 13.365 1.00 96.69 132 LYS A CA 1
ATOM 1014 C C . LYS A 1 132 ? -3.905 4.187 14.859 1.00 96.69 132 LYS A C 1
ATOM 1016 O O . LYS A 1 132 ? -4.810 4.288 15.690 1.00 96.69 132 LYS A O 1
ATOM 1021 N N . ALA A 1 133 ? -2.623 4.093 15.213 1.00 95.81 133 ALA A N 1
ATOM 1022 C CA . ALA A 1 133 ? -2.182 4.102 16.606 1.00 95.81 133 ALA A CA 1
ATOM 1023 C C . ALA A 1 133 ? -2.530 5.425 17.308 1.00 95.81 133 ALA A C 1
ATOM 1025 O O . ALA A 1 133 ? -2.991 5.418 18.452 1.00 95.81 133 ALA A O 1
ATOM 1026 N N . ASN A 1 134 ? -2.359 6.555 16.621 1.00 97.12 134 ASN A N 1
ATOM 1027 C CA . ASN A 1 134 ? -2.654 7.878 17.156 1.00 97.12 134 ASN A CA 1
ATOM 1028 C C . ASN A 1 134 ? -4.163 8.105 17.326 1.00 97.12 134 ASN A C 1
ATOM 1030 O O . ASN A 1 134 ? -4.593 8.666 18.336 1.00 97.12 134 ASN A O 1
ATOM 1034 N N . SER A 1 135 ? -4.974 7.604 16.393 1.00 94.81 135 SER A N 1
ATOM 1035 C CA . SER A 1 135 ? -6.437 7.615 16.493 1.00 94.81 135 SER A CA 1
ATOM 1036 C C . SER A 1 135 ? -6.904 6.819 17.714 1.00 94.81 135 SER A C 1
ATOM 1038 O O . SER A 1 135 ? -7.592 7.362 18.579 1.00 94.81 135 SER A O 1
ATOM 1040 N N . ALA A 1 136 ? -6.415 5.587 17.883 1.00 93.56 136 ALA A N 1
ATOM 1041 C CA . ALA A 1 136 ? -6.722 4.761 19.051 1.00 93.56 136 ALA A CA 1
ATOM 1042 C C . ALA A 1 136 ? -6.239 5.395 20.372 1.00 93.56 136 ALA A C 1
ATOM 1044 O O . ALA A 1 136 ? -6.935 5.353 21.390 1.00 93.56 136 ALA A O 1
ATOM 1045 N N . ALA A 1 137 ? -5.051 6.007 20.383 1.00 93.81 137 ALA A N 1
ATOM 1046 C CA . ALA A 1 137 ? -4.538 6.717 21.553 1.00 93.81 137 ALA A CA 1
ATOM 1047 C C . ALA A 1 137 ? -5.385 7.955 21.891 1.00 93.81 137 ALA A C 1
ATOM 1049 O O . ALA A 1 137 ? -5.670 8.208 23.064 1.00 93.81 137 ALA A O 1
ATOM 1050 N N . SER A 1 138 ? -5.822 8.697 20.876 1.00 92.06 138 SER A N 1
ATOM 1051 C CA . SER A 1 138 ? -6.693 9.861 21.030 1.00 92.06 138 SER A CA 1
ATO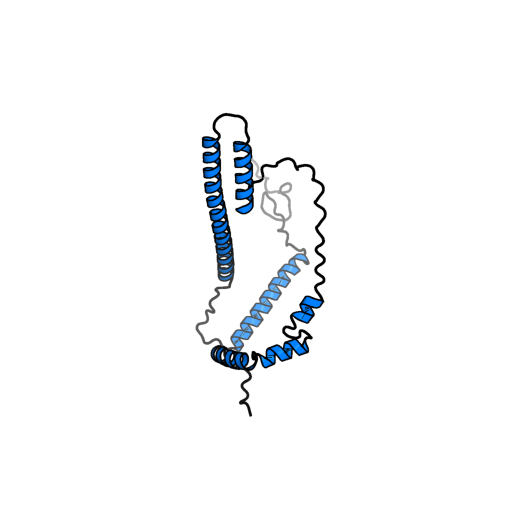M 1052 C C . SER A 1 138 ? -8.066 9.465 21.571 1.00 92.06 138 SER A C 1
ATOM 1054 O O . SER A 1 138 ? -8.548 10.097 22.509 1.00 92.06 138 SER A O 1
ATOM 1056 N N . GLU A 1 139 ? -8.662 8.374 21.087 1.00 91.50 139 GLU A N 1
ATOM 1057 C CA . GLU A 1 139 ? -9.896 7.813 21.653 1.00 91.50 139 GLU A CA 1
ATOM 1058 C C . GLU A 1 139 ? -9.728 7.430 23.126 1.00 91.50 139 GLU A C 1
ATOM 1060 O O . GLU A 1 139 ? -10.550 7.806 23.962 1.00 91.50 139 GLU A O 1
ATOM 1065 N N . ARG A 1 140 ? -8.633 6.746 23.486 1.00 85.25 140 ARG A N 1
ATOM 1066 C CA . ARG A 1 140 ? -8.332 6.412 24.891 1.00 85.25 140 ARG A CA 1
ATOM 1067 C C . ARG A 1 140 ? -8.181 7.655 25.765 1.00 85.25 140 ARG A C 1
ATOM 1069 O O . ARG A 1 140 ? -8.586 7.620 26.923 1.00 85.25 140 ARG A O 1
ATOM 1076 N N . ARG A 1 141 ? -7.598 8.738 25.240 1.00 85.31 141 ARG A N 1
ATOM 1077 C CA . ARG A 1 141 ? -7.474 10.018 25.960 1.00 85.31 141 ARG A CA 1
ATOM 1078 C C . ARG A 1 141 ? -8.817 10.730 26.115 1.00 85.31 141 ARG A C 1
ATOM 1080 O O . ARG A 1 141 ? -9.027 11.346 27.153 1.00 85.31 141 ARG A O 1
ATOM 1087 N N . ARG A 1 142 ? -9.702 10.642 25.115 1.00 81.50 142 ARG A N 1
ATOM 1088 C CA . ARG A 1 142 ? -11.060 11.215 25.154 1.00 81.50 142 ARG A CA 1
ATOM 1089 C C . ARG A 1 142 ? -11.975 10.498 26.143 1.00 81.50 142 ARG A C 1
ATOM 1091 O O . ARG A 1 142 ? -12.880 11.127 26.683 1.00 81.50 142 ARG A O 1
ATOM 1098 N N . ARG A 1 143 ? -11.758 9.202 26.393 1.00 78.88 143 ARG A N 1
ATOM 1099 C CA . ARG A 1 143 ? -12.521 8.464 27.408 1.00 78.88 143 ARG A CA 1
ATOM 1100 C C . ARG A 1 143 ? -12.337 9.123 28.776 1.00 78.88 143 ARG A C 1
ATOM 1102 O O . ARG A 1 143 ? -11.212 9.345 29.226 1.00 78.88 143 ARG A O 1
ATOM 1109 N N . SER A 1 144 ? -13.459 9.429 29.426 1.00 74.06 144 SER A N 1
ATOM 1110 C CA . SER A 1 144 ? -13.486 10.041 30.753 1.00 74.06 144 SER A CA 1
ATOM 1111 C C . SER A 1 144 ? -12.653 9.221 31.738 1.00 74.06 144 SER A C 1
ATOM 1113 O O . SER A 1 144 ? -12.877 8.026 31.915 1.00 74.06 144 SER A O 1
ATOM 1115 N N . LYS A 1 145 ? -11.697 9.880 32.396 1.00 71.25 145 LYS A N 1
ATOM 1116 C CA . LYS A 1 145 ? -10.901 9.307 33.491 1.00 71.25 145 LYS A CA 1
ATOM 1117 C C . LYS A 1 145 ? -11.481 9.646 34.863 1.00 71.25 145 LYS A C 1
ATOM 1119 O O . LYS A 1 145 ? -10.746 9.587 35.850 1.00 71.25 145 LYS A O 1
ATOM 1124 N N . ARG A 1 146 ? -12.759 10.050 34.945 1.00 66.50 146 ARG A N 1
ATOM 1125 C CA . ARG A 1 146 ? -13.418 10.299 36.235 1.00 66.50 146 ARG A CA 1
ATOM 1126 C C . ARG A 1 146 ? -13.335 9.016 37.060 1.00 66.50 146 ARG A C 1
ATOM 1128 O O . ARG A 1 146 ? -14.019 8.038 36.779 1.00 66.50 146 ARG A O 1
ATOM 1135 N N . ARG A 1 147 ? -12.452 9.010 38.059 1.00 62.25 147 ARG A N 1
ATOM 1136 C CA . ARG A 1 147 ? -12.445 7.979 39.093 1.00 62.25 147 ARG A CA 1
ATOM 1137 C C . ARG A 1 147 ? -13.725 8.170 39.896 1.00 62.25 147 ARG A C 1
ATOM 1139 O O . ARG A 1 147 ? -14.012 9.292 40.307 1.00 62.25 147 ARG A O 1
ATOM 1146 N N . ILE A 1 148 ? -14.477 7.094 40.115 1.00 60.16 148 ILE A N 1
ATOM 1147 C CA . ILE A 1 148 ? -15.591 7.085 41.065 1.00 60.16 148 ILE A CA 1
ATOM 1148 C C . ILE A 1 148 ? -14.960 7.198 42.458 1.00 60.16 148 ILE A C 1
ATOM 1150 O O . ILE A 1 148 ? -14.654 6.203 43.106 1.00 60.16 148 ILE A O 1
ATOM 1154 N N . GLN A 1 149 ? -14.651 8.421 42.888 1.00 60.09 149 GLN A N 1
ATOM 1155 C CA . GLN A 1 149 ? -14.244 8.688 44.261 1.00 60.09 149 GLN A CA 1
ATOM 1156 C C . GLN A 1 149 ? -15.499 8.734 45.128 1.00 60.09 149 GLN A C 1
ATOM 1158 O O . GLN A 1 149 ? -16.056 9.794 45.392 1.00 60.09 149 GLN A O 1
ATOM 1163 N N . LYS A 1 150 ? -15.932 7.559 45.580 1.00 55.50 150 LYS A N 1
ATOM 1164 C CA . LYS A 1 150 ? -16.579 7.405 46.883 1.00 55.50 150 LYS A CA 1
ATOM 1165 C C . LYS A 1 150 ? -15.942 6.184 47.533 1.00 55.50 150 LYS A C 1
ATOM 1167 O O . LYS A 1 150 ? -15.996 5.094 46.976 1.00 55.50 150 LYS A O 1
ATOM 1172 N N . HIS A 1 151 ? -15.270 6.383 48.662 1.00 52.72 151 HIS A N 1
ATOM 1173 C CA . HIS A 1 151 ? -14.649 5.326 49.463 1.00 52.72 151 HIS A CA 1
ATOM 1174 C C . HIS A 1 151 ? -15.719 4.445 50.140 1.00 52.72 151 HIS A C 1
ATOM 1176 O O . HIS A 1 151 ? -15.843 4.433 51.359 1.00 52.72 151 HIS A O 1
ATOM 1182 N N . GLY A 1 152 ? -16.523 3.734 49.348 1.00 70.19 152 GLY A N 1
ATOM 1183 C CA . GLY A 1 152 ? -17.579 2.837 49.813 1.00 70.19 152 GLY A CA 1
ATOM 1184 C C . GLY A 1 152 ? -18.003 1.847 48.726 1.00 70.19 152 GLY A C 1
ATOM 1185 O O . GLY A 1 152 ? -17.746 2.062 47.541 1.00 70.19 152 GLY A O 1
ATOM 1186 N N . VAL A 1 153 ? -18.639 0.745 49.133 1.00 67.06 153 VAL A N 1
ATOM 1187 C CA . VAL A 1 153 ? -19.192 -0.262 48.214 1.00 67.06 153 VAL A CA 1
ATOM 1188 C C . VAL A 1 153 ? -20.360 0.368 47.452 1.00 67.06 153 VAL A C 1
ATOM 1190 O O . VAL A 1 153 ? -21.383 0.703 48.044 1.00 67.06 153 VAL A O 1
ATOM 1193 N N . LEU A 1 154 ? -20.203 0.562 46.140 1.00 77.12 154 LEU A N 1
ATOM 1194 C CA . LEU A 1 154 ? -21.273 1.053 45.274 1.00 77.12 154 LEU A CA 1
ATOM 1195 C C . LEU A 1 154 ? -22.254 -0.096 45.002 1.00 77.12 154 LEU A C 1
ATOM 1197 O O . LEU A 1 154 ? -21.896 -1.086 44.366 1.00 77.12 154 LEU A O 1
ATOM 1201 N N . THR A 1 155 ? -23.482 0.019 45.503 1.00 79.75 155 THR A N 1
ATOM 1202 C CA . THR A 1 155 ? -24.554 -0.941 45.214 1.00 79.75 155 THR A CA 1
ATOM 1203 C C . THR A 1 155 ? -25.088 -0.735 43.794 1.00 79.75 155 THR A C 1
ATOM 1205 O O . THR A 1 155 ? -25.000 0.361 43.241 1.00 79.75 155 THR A O 1
ATOM 1208 N N . LYS A 1 156 ? -25.653 -1.787 43.184 1.00 81.19 156 LYS A N 1
ATOM 1209 C CA . LYS A 1 156 ? -26.174 -1.743 41.803 1.00 81.19 156 LYS A CA 1
ATOM 1210 C C . LYS A 1 156 ? -27.177 -0.600 41.591 1.00 81.19 156 LYS A C 1
ATOM 1212 O O . LYS A 1 156 ? -27.025 0.144 40.631 1.00 81.19 156 LYS A O 1
ATOM 1217 N N . GLY A 1 157 ? -28.121 -0.425 42.522 1.00 83.25 157 GLY A N 1
ATOM 1218 C CA . GLY A 1 157 ? -29.123 0.647 42.462 1.00 83.25 157 GLY A CA 1
ATOM 1219 C C . GLY A 1 157 ? -28.497 2.042 42.484 1.00 83.25 157 GLY A C 1
ATOM 1220 O O . GLY A 1 157 ? -28.783 2.852 41.615 1.00 83.25 157 GLY A O 1
ATOM 1221 N N . ALA A 1 158 ? -27.520 2.282 43.366 1.00 78.88 158 ALA A N 1
ATOM 1222 C CA . ALA A 1 158 ? -26.796 3.555 43.390 1.00 78.88 158 ALA A CA 1
ATOM 1223 C C . ALA A 1 158 ? -26.017 3.822 42.086 1.00 78.88 158 ALA A C 1
ATOM 1225 O O . ALA A 1 158 ? -25.801 4.973 41.716 1.00 78.88 158 ALA A O 1
ATOM 1226 N N . GLY A 1 159 ? -25.574 2.771 41.387 1.00 79.00 159 GLY A N 1
ATOM 1227 C CA . GLY A 1 159 ? -24.976 2.889 40.057 1.00 79.00 159 GLY A CA 1
ATOM 1228 C C . GLY A 1 159 ? -25.992 3.263 38.973 1.00 79.00 159 GLY A C 1
ATOM 1229 O O . GLY A 1 159 ? -25.697 4.116 38.138 1.00 79.00 159 GLY A O 1
ATOM 1230 N N . GLU A 1 160 ? -27.179 2.655 39.003 1.00 84.50 160 GLU A N 1
ATOM 1231 C CA . GLU A 1 160 ? -28.291 2.953 38.089 1.00 84.50 160 GLU A CA 1
ATOM 1232 C C . GLU A 1 160 ? -28.793 4.396 38.273 1.00 84.50 160 GLU A C 1
ATOM 1234 O O . GLU A 1 160 ? -28.935 5.114 37.284 1.00 84.50 160 GLU A O 1
ATOM 1239 N N . ASP A 1 161 ? -28.916 4.873 39.515 1.00 85.06 161 ASP A N 1
ATOM 1240 C CA . ASP A 1 161 ? -29.315 6.254 39.825 1.00 85.06 161 ASP A CA 1
ATOM 1241 C C . ASP A 1 161 ? -28.317 7.285 39.271 1.00 85.06 161 ASP A C 1
ATOM 1243 O O . ASP A 1 161 ? -28.699 8.316 38.716 1.00 85.06 161 ASP A O 1
ATOM 1247 N N . ILE A 1 162 ? -27.012 6.998 39.369 1.00 83.00 162 ILE A N 1
ATOM 1248 C CA . ILE A 1 162 ? -25.965 7.864 38.807 1.00 83.00 162 ILE A CA 1
ATOM 1249 C C . ILE A 1 162 ? -26.063 7.919 37.277 1.00 83.00 162 ILE A C 1
ATOM 1251 O O . ILE A 1 162 ? -25.814 8.973 36.687 1.00 83.00 162 ILE A O 1
ATOM 1255 N N . LEU A 1 163 ? -26.384 6.805 36.615 1.00 83.50 163 LEU A N 1
ATOM 1256 C CA . LEU A 1 163 ? -26.564 6.782 35.162 1.00 83.50 163 LEU A CA 1
ATOM 1257 C C . LEU A 1 163 ? -27.794 7.594 34.751 1.00 83.50 163 LEU A C 1
ATOM 1259 O O . LEU A 1 163 ? -27.663 8.455 33.882 1.00 83.50 163 LEU A O 1
ATOM 1263 N N . ALA A 1 164 ? -28.926 7.391 35.429 1.00 86.44 164 ALA A N 1
ATOM 1264 C CA . ALA A 1 164 ? -30.159 8.132 35.181 1.00 86.44 164 ALA A CA 1
ATOM 1265 C C . ALA A 1 164 ? -29.961 9.647 35.353 1.00 86.44 164 ALA A C 1
ATOM 1267 O O . ALA A 1 164 ? -30.372 10.427 34.495 1.00 86.44 164 ALA A O 1
ATOM 1268 N N . GLN A 1 165 ? -29.252 10.071 36.407 1.00 85.75 165 GLN A N 1
ATOM 1269 C CA . GLN A 1 165 ? -28.947 11.487 36.624 1.00 85.75 165 GLN A CA 1
ATOM 1270 C C . GLN A 1 165 ? -28.054 12.062 35.515 1.00 85.75 165 GLN A C 1
ATOM 1272 O O . GLN A 1 165 ? -28.329 13.139 34.998 1.00 85.75 165 GLN A O 1
ATOM 1277 N N . ASN A 1 166 ? -27.001 11.343 35.107 1.00 84.44 166 ASN A N 1
ATOM 1278 C CA . ASN A 1 166 ? -26.115 11.813 34.037 1.00 84.44 166 ASN A CA 1
ATOM 1279 C C . ASN A 1 166 ? -26.819 11.895 32.674 1.00 84.44 166 ASN A C 1
ATOM 1281 O O . ASN A 1 166 ? -26.413 12.699 31.834 1.00 84.44 166 ASN A O 1
ATOM 1285 N N . GLU A 1 167 ? -27.803 11.033 32.420 1.00 87.69 167 GLU A N 1
ATOM 1286 C CA . GLU A 1 167 ? -28.608 11.053 31.198 1.00 87.69 167 GLU A CA 1
ATOM 1287 C C . GLU A 1 167 ? -29.571 12.247 31.202 1.00 87.69 167 GLU A C 1
ATOM 1289 O O . GLU A 1 167 ? -29.606 13.005 30.230 1.00 87.69 167 GLU A O 1
ATOM 1294 N N . ALA A 1 168 ? -30.233 12.503 32.336 1.00 86.88 168 ALA A N 1
ATOM 1295 C CA . ALA A 1 168 ? -31.051 13.696 32.536 1.00 86.88 168 ALA A CA 1
ATOM 1296 C C . ALA A 1 168 ? -30.232 14.992 32.372 1.00 86.88 168 ALA A C 1
ATOM 1298 O O . ALA A 1 168 ? -30.625 15.875 31.612 1.00 86.88 168 ALA A O 1
ATOM 1299 N N . ASP A 1 169 ? -29.056 15.087 32.999 1.00 86.62 169 ASP A N 1
ATOM 1300 C CA . ASP A 1 169 ? -28.176 16.260 32.901 1.00 86.62 169 ASP A CA 1
ATOM 1301 C C . ASP A 1 169 ? -27.690 16.500 31.456 1.00 86.62 169 ASP A C 1
ATOM 1303 O O . ASP A 1 169 ? -27.573 17.642 31.006 1.00 86.62 169 ASP A O 1
ATOM 1307 N N . GLN A 1 170 ? -27.411 15.431 30.699 1.00 84.31 170 GLN A N 1
ATOM 1308 C CA . GLN A 1 170 ? -27.039 15.530 29.282 1.00 84.31 170 GLN A CA 1
ATOM 1309 C C . GLN A 1 170 ? -28.193 16.029 28.420 1.00 84.31 170 GLN A C 1
ATOM 1311 O O . GLN A 1 170 ? -27.971 16.839 27.514 1.00 84.31 170 GLN A O 1
ATOM 1316 N N . GLN A 1 171 ? -29.408 15.562 28.699 1.00 83.62 171 GLN A N 1
ATOM 1317 C CA . GLN A 1 171 ? -30.598 15.995 27.989 1.00 83.62 171 GLN A CA 1
ATOM 1318 C C . GLN A 1 171 ? -30.906 17.468 28.272 1.00 83.62 171 GLN A C 1
ATOM 1320 O O . GLN A 1 171 ? -31.089 18.230 27.324 1.00 83.62 171 GLN A O 1
ATOM 1325 N N . ILE A 1 172 ? -30.816 17.901 29.534 1.00 83.38 172 ILE A N 1
ATOM 1326 C CA . ILE A 1 172 ? -30.942 19.314 29.926 1.00 83.38 172 ILE A CA 1
ATOM 1327 C C . ILE A 1 172 ? -29.890 20.167 29.204 1.00 83.38 172 ILE A C 1
ATOM 1329 O O . ILE A 1 172 ? -30.232 21.154 28.559 1.00 83.38 172 ILE A O 1
ATOM 1333 N N . ALA A 1 173 ? -28.616 19.763 29.218 1.00 81.00 173 ALA A N 1
ATOM 1334 C CA . ALA A 1 173 ? -27.551 20.513 28.548 1.00 81.00 173 ALA A CA 1
ATOM 1335 C C . ALA A 1 173 ? -27.739 20.595 27.019 1.00 81.00 173 ALA A C 1
ATOM 1337 O O . ALA A 1 173 ? -27.310 21.559 26.378 1.00 81.00 173 ALA A O 1
ATOM 1338 N N . HIS A 1 174 ? -28.344 19.575 26.409 1.00 76.88 174 HIS A N 1
ATOM 1339 C CA . HIS A 1 174 ? -28.686 19.578 24.991 1.00 76.88 174 HIS A CA 1
ATOM 1340 C C . HIS A 1 174 ? -29.874 20.509 24.701 1.00 76.88 174 HIS A C 1
ATOM 1342 O O . HIS A 1 174 ? -29.812 21.304 23.759 1.00 76.88 174 HIS A O 1
ATOM 1348 N N . GLU A 1 175 ? -30.914 20.469 25.533 1.00 78.19 175 GLU A N 1
ATOM 1349 C CA . GLU A 1 175 ? -32.076 21.356 25.451 1.00 78.19 175 GLU A CA 1
ATOM 1350 C C . GLU A 1 175 ? -31.704 22.822 25.689 1.00 78.19 175 GLU A C 1
ATOM 1352 O O . GLU A 1 175 ? -32.158 23.677 24.939 1.00 78.19 175 GLU A O 1
ATOM 1357 N N . GLU A 1 176 ? -30.813 23.140 26.631 1.00 75.19 176 GLU A N 1
ATOM 1358 C CA . GLU A 1 176 ? -30.311 24.505 26.851 1.00 75.19 176 GLU A CA 1
ATOM 1359 C C . GLU A 1 176 ? -29.572 25.056 25.622 1.00 75.19 176 GLU A C 1
ATOM 1361 O O . GLU A 1 176 ? -29.774 26.208 25.224 1.00 75.19 176 GLU A O 1
ATOM 1366 N N . ARG A 1 177 ? -28.748 24.226 24.965 1.00 70.25 177 ARG A N 1
ATOM 1367 C CA . ARG A 1 177 ? -28.029 24.616 23.737 1.00 70.25 177 ARG A CA 1
ATOM 1368 C C . ARG A 1 177 ? -28.972 24.868 22.564 1.00 70.25 177 ARG A C 1
ATOM 1370 O O . ARG A 1 177 ? -28.705 25.758 21.759 1.00 70.25 177 ARG A O 1
ATOM 1377 N N . GLN A 1 178 ? -30.057 24.103 22.454 1.00 62.38 178 GLN A N 1
ATOM 1378 C CA . GLN A 1 178 ? -31.070 24.300 21.411 1.00 62.38 178 GLN A CA 1
ATOM 1379 C C . GLN A 1 178 ? -32.059 25.423 21.759 1.00 62.38 178 GLN A C 1
ATOM 1381 O O . GLN A 1 178 ? -32.499 26.168 20.881 1.00 62.38 178 GLN A O 1
ATOM 1386 N N . GLY A 1 179 ? -32.371 25.585 23.042 1.00 57.56 179 GLY A N 1
ATOM 1387 C CA . GLY A 1 179 ? -33.235 26.619 23.594 1.00 57.56 179 GLY A CA 1
ATOM 1388 C C . GLY A 1 179 ? -32.633 28.006 23.430 1.00 57.56 179 GLY A C 1
ATOM 1389 O O . GLY A 1 179 ? -33.339 28.901 22.980 1.00 57.56 179 GLY A O 1
ATOM 1390 N N . GLY A 1 180 ? -31.322 28.169 23.642 1.00 55.56 180 GLY A N 1
ATOM 1391 C CA . GLY A 1 180 ? -30.614 29.433 23.397 1.00 55.56 180 GLY A CA 1
ATOM 1392 C C . GLY A 1 180 ? -30.648 29.916 21.938 1.00 55.56 180 GLY A C 1
ATOM 1393 O O . GLY A 1 180 ? -30.436 31.099 21.682 1.00 55.56 180 GLY A O 1
ATOM 1394 N N . ALA A 1 181 ? -30.957 29.037 20.976 1.00 51.22 181 ALA A N 1
ATOM 1395 C CA . ALA A 1 181 ? -31.191 29.419 19.581 1.00 51.22 181 ALA A CA 1
ATOM 1396 C C . ALA A 1 181 ? -32.647 29.853 19.305 1.00 51.22 181 ALA A C 1
ATOM 1398 O O . ALA A 1 181 ? -32.893 30.560 18.329 1.00 51.22 181 ALA A O 1
ATOM 1399 N N . ARG A 1 182 ? -33.614 29.454 20.147 1.00 49.84 182 ARG A N 1
ATOM 1400 C CA . ARG A 1 182 ? -35.042 29.813 20.015 1.00 49.84 182 ARG A CA 1
ATOM 1401 C C . ARG A 1 182 ? -35.461 30.968 20.927 1.00 49.84 182 ARG A C 1
ATOM 1403 O O . ARG A 1 182 ? -36.294 31.775 20.527 1.00 49.84 182 ARG A O 1
ATOM 1410 N N . SER A 1 183 ? -34.857 31.116 22.102 1.00 49.88 183 SER A N 1
ATOM 1411 C CA . SER A 1 183 ? -34.968 32.314 22.932 1.00 49.88 183 SER A CA 1
ATOM 1412 C C . SER A 1 183 ? -33.841 33.277 22.560 1.00 49.88 183 SER A C 1
ATOM 1414 O O . SER A 1 183 ? -32.825 33.386 23.236 1.00 49.88 183 SER A O 1
ATOM 1416 N N . GLY A 1 184 ? -34.029 34.017 21.464 1.00 48.53 184 GLY A N 1
ATOM 1417 C CA . GLY A 1 184 ? -33.152 35.105 21.008 1.00 48.53 184 GLY A CA 1
ATOM 1418 C C . GLY A 1 184 ? -33.033 36.298 21.971 1.00 48.53 184 GLY A C 1
ATOM 1419 O O . GLY A 1 184 ? -32.856 37.431 21.533 1.00 48.53 184 GLY A O 1
ATOM 1420 N N . LEU A 1 185 ? -33.108 36.074 23.280 1.00 51.06 185 LEU A N 1
ATOM 1421 C CA . LEU A 1 185 ? -32.709 37.015 24.310 1.00 51.06 185 LEU A CA 1
ATOM 1422 C C . LEU A 1 185 ? -31.313 36.620 24.788 1.00 51.06 185 LEU A C 1
ATOM 1424 O O . LEU A 1 185 ? -31.089 36.283 25.947 1.00 51.06 185 LEU A O 1
ATOM 1428 N N . SER A 1 186 ? -30.339 36.747 23.880 1.00 50.19 186 SER A N 1
ATOM 1429 C CA . SER A 1 186 ? -29.035 37.244 24.309 1.00 50.19 186 SER A CA 1
ATOM 1430 C C . SER A 1 186 ? -29.344 38.449 25.190 1.00 50.19 186 SER A C 1
ATOM 1432 O O . SER A 1 186 ? -29.875 39.448 24.697 1.00 50.19 186 SER A O 1
ATOM 1434 N N . GLN A 1 187 ? -29.102 38.339 26.496 1.00 57.72 187 GLN A N 1
ATOM 1435 C CA . GLN A 1 187 ? -29.017 39.498 27.371 1.00 57.72 187 GLN A CA 1
ATOM 1436 C C . GLN A 1 187 ? -27.858 40.325 26.820 1.00 57.72 187 GLN A C 1
ATOM 1438 O O . GLN A 1 187 ? -26.693 40.156 27.175 1.00 57.72 187 GLN A O 1
ATOM 1443 N N . ARG A 1 188 ? -28.179 41.142 25.818 1.00 57.06 188 ARG A N 1
ATOM 1444 C CA . ARG A 1 188 ? -27.257 42.020 25.127 1.00 57.06 188 ARG A CA 1
ATOM 1445 C C . ARG A 1 188 ? -26.775 42.940 26.229 1.00 57.06 188 ARG A C 1
ATOM 1447 O O . ARG A 1 188 ? -27.576 43.716 26.748 1.00 57.06 188 ARG A O 1
ATOM 1454 N N . ALA A 1 189 ? -25.520 42.769 26.645 1.00 62.22 189 ALA A N 1
ATOM 1455 C CA . ALA A 1 189 ? -24.925 43.559 27.711 1.00 62.22 189 ALA A CA 1
ATOM 1456 C C . ALA A 1 189 ? -25.327 45.023 27.498 1.00 62.22 189 ALA A C 1
ATOM 1458 O O . ALA A 1 189 ? -25.086 45.578 26.419 1.00 62.22 189 ALA A O 1
ATOM 1459 N N . GLN A 1 190 ? -26.048 45.597 28.467 1.00 69.00 190 GLN A N 1
ATOM 1460 C CA . GLN A 1 190 ? -26.585 46.947 28.338 1.00 69.00 190 GLN A CA 1
ATOM 1461 C C . GLN A 1 190 ? -25.435 47.883 27.969 1.00 69.00 190 GLN A C 1
ATOM 1463 O O . GLN A 1 190 ? -24.389 47.885 28.624 1.00 69.00 190 GLN A O 1
ATOM 1468 N N . ARG A 1 191 ? -25.596 48.635 26.874 1.00 69.19 191 ARG A N 1
ATOM 1469 C CA . ARG A 1 191 ? -24.540 49.526 26.393 1.00 69.19 191 ARG A CA 1
ATOM 1470 C C . ARG A 1 191 ? -24.255 50.577 27.466 1.00 69.19 191 ARG A C 1
ATOM 1472 O O . ARG A 1 191 ? -25.158 51.293 27.894 1.00 69.19 191 ARG A O 1
ATOM 1479 N N . ARG A 1 192 ? -22.995 50.643 27.894 1.00 81.56 192 ARG A N 1
ATOM 1480 C CA . ARG A 1 192 ? -22.478 51.622 28.854 1.00 81.56 192 ARG A CA 1
ATOM 1481 C C . ARG A 1 192 ? -21.834 52.785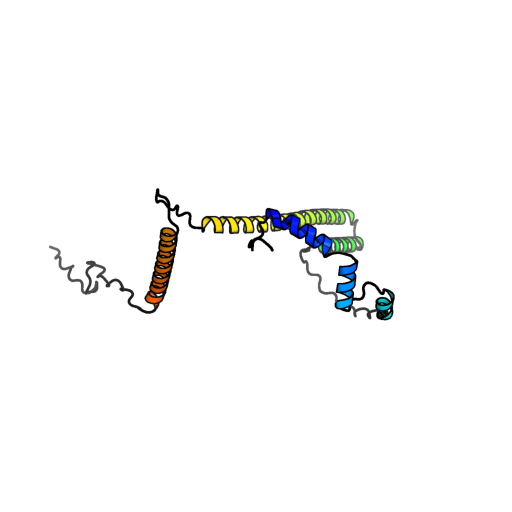 28.105 1.00 81.56 192 ARG A C 1
ATOM 1483 O O . ARG A 1 192 ? -21.212 52.580 27.061 1.00 81.56 192 ARG A O 1
ATOM 1490 N N . CYS A 1 193 ? -21.963 53.991 28.640 1.00 82.94 193 CYS A N 1
ATOM 1491 C CA . CYS A 1 193 ? -21.252 55.175 28.181 1.00 82.94 193 CYS A CA 1
ATOM 1492 C C . CYS A 1 193 ? -19.739 54.915 28.238 1.00 82.94 193 CYS A C 1
ATOM 1494 O O . CYS A 1 193 ? -19.222 54.490 29.270 1.00 82.94 193 CYS A O 1
ATOM 1496 N N . THR A 1 194 ? -19.001 55.166 27.152 1.00 77.88 194 THR A N 1
ATOM 1497 C CA . THR A 1 194 ? -17.549 54.900 27.140 1.00 77.88 194 THR A CA 1
ATOM 1498 C C . THR A 1 194 ? -16.756 55.866 28.022 1.00 77.88 194 THR A C 1
ATOM 1500 O O . THR A 1 194 ? -15.622 55.551 28.366 1.00 77.88 194 THR A O 1
ATOM 1503 N N . ARG A 1 195 ? -17.347 57.008 28.410 1.00 78.94 195 ARG A N 1
ATOM 1504 C CA . ARG A 1 195 ? -16.729 58.006 29.299 1.00 78.94 195 ARG A CA 1
ATOM 1505 C C . ARG A 1 195 ? -16.898 57.672 30.785 1.00 78.94 195 ARG A C 1
ATOM 1507 O O . ARG A 1 195 ? -15.898 57.538 31.473 1.00 78.94 195 ARG A O 1
ATOM 1514 N N . CYS A 1 196 ? -18.127 57.485 31.275 1.00 84.38 196 CYS A N 1
ATOM 1515 C CA . CYS A 1 196 ? -18.395 57.251 32.707 1.00 84.38 196 CYS A CA 1
ATOM 1516 C C . CYS A 1 196 ? -18.762 55.798 33.069 1.00 84.38 196 CYS A C 1
ATOM 1518 O O . CYS A 1 196 ? -18.957 55.486 34.238 1.00 84.38 196 CYS A O 1
ATOM 1520 N N . LYS A 1 197 ? -18.857 54.888 32.088 1.00 78.75 197 LYS A N 1
ATOM 1521 C CA . LYS A 1 197 ? -19.229 53.466 32.260 1.00 78.75 197 LYS A CA 1
ATOM 1522 C C . LYS A 1 197 ? -20.630 53.206 32.842 1.00 78.75 197 LYS A C 1
ATOM 1524 O O . LYS A 1 197 ? -20.954 52.048 33.138 1.00 78.75 197 LYS A O 1
ATOM 1529 N N . GLU A 1 198 ? -21.479 54.227 32.932 1.00 82.12 198 GLU A N 1
ATOM 1530 C CA . GLU A 1 198 ? -22.888 54.101 33.316 1.00 82.12 198 GLU A CA 1
ATOM 1531 C C . GLU A 1 198 ? -23.787 53.757 32.121 1.00 82.12 198 GLU A C 1
ATOM 1533 O O . GLU A 1 198 ? -23.478 54.061 30.968 1.00 82.12 198 GLU A O 1
ATOM 1538 N N . THR A 1 199 ? -24.910 53.094 32.383 1.00 78.75 199 THR A N 1
ATOM 1539 C CA . THR A 1 199 ? -25.932 52.749 31.383 1.00 78.75 199 THR A CA 1
ATOM 1540 C C . THR A 1 199 ? -26.986 53.853 31.265 1.00 78.75 199 THR A C 1
ATOM 1542 O O . THR A 1 199 ? -27.276 54.534 32.241 1.00 78.75 199 THR A O 1
ATOM 1545 N N . GLY A 1 200 ? -27.607 54.007 30.091 1.00 79.75 200 GLY A N 1
ATOM 1546 C CA . GLY A 1 200 ? -28.751 54.918 29.893 1.00 79.75 200 GLY A CA 1
ATOM 1547 C C . GLY A 1 200 ? -28.449 56.211 29.127 1.00 79.75 200 GLY A C 1
ATOM 1548 O O . GLY A 1 200 ? -29.370 56.965 28.832 1.00 79.75 200 GLY A O 1
ATOM 1549 N N . HIS A 1 201 ? -27.193 56.458 28.745 1.00 80.94 201 HIS A N 1
ATOM 1550 C CA . HIS A 1 201 ? -26.814 57.597 27.905 1.00 80.94 201 HIS A CA 1
ATOM 1551 C C . HIS A 1 201 ? -25.578 57.290 27.042 1.00 80.94 201 HIS A C 1
ATOM 1553 O O . HIS A 1 201 ? -24.845 56.332 27.292 1.00 80.94 201 HIS A O 1
ATOM 1559 N N . TYR A 1 202 ? -25.343 58.105 26.009 1.00 77.81 202 TYR A N 1
ATOM 1560 C CA . TYR A 1 202 ? -24.185 57.983 25.118 1.00 77.81 202 TYR A CA 1
ATOM 1561 C C . TYR A 1 202 ? -23.070 58.949 25.528 1.00 77.81 202 TYR A C 1
ATOM 1563 O O . TYR A 1 202 ? -23.318 59.972 26.161 1.00 77.81 202 TYR A O 1
ATOM 1571 N N . SER A 1 203 ? -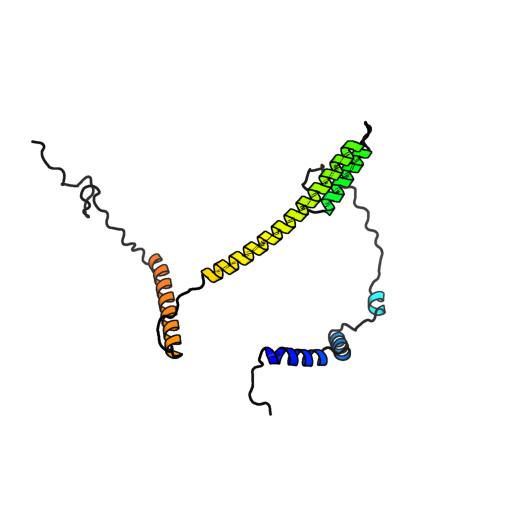21.836 58.688 25.092 1.00 76.62 203 SER A N 1
ATOM 1572 C CA . SER A 1 203 ? -20.664 59.509 25.440 1.00 76.62 203 SER A CA 1
ATOM 1573 C C . SER A 1 203 ? -20.794 60.981 25.027 1.00 76.62 203 SER A C 1
ATOM 1575 O O . SER A 1 203 ? -20.211 61.844 25.671 1.00 76.62 203 SER A O 1
ATOM 1577 N N . ARG A 1 204 ? -21.598 61.275 23.994 1.00 73.88 204 ARG A N 1
ATOM 1578 C CA . ARG A 1 204 ? -21.893 62.641 23.519 1.00 73.88 204 ARG A CA 1
ATOM 1579 C C . ARG A 1 204 ? -22.861 63.417 24.418 1.00 73.88 204 ARG A C 1
ATOM 1581 O O . ARG A 1 204 ? -22.902 64.634 24.342 1.00 73.88 204 ARG A O 1
ATOM 1588 N N . THR A 1 205 ? -23.635 62.723 25.248 1.00 75.44 205 THR A N 1
ATOM 1589 C CA . THR A 1 205 ? -24.615 63.308 26.181 1.00 75.44 205 THR A CA 1
ATOM 1590 C C . THR A 1 205 ? -24.178 63.124 27.638 1.00 75.44 205 THR A C 1
ATOM 1592 O O . THR A 1 205 ? -24.991 63.229 28.553 1.00 75.44 205 THR A O 1
ATOM 1595 N N . CYS A 1 206 ? -22.903 62.784 27.851 1.00 78.69 206 CYS A N 1
ATOM 1596 C CA . CYS A 1 206 ? -22.302 62.539 29.156 1.00 78.69 206 CYS A CA 1
ATOM 1597 C C . CYS A 1 206 ? -22.016 63.882 29.839 1.00 78.69 206 CYS A C 1
ATOM 1599 O O . CYS A 1 206 ? -21.219 64.667 29.334 1.00 78.69 206 CYS A O 1
ATOM 1601 N N . LYS A 1 207 ? -22.662 64.144 30.980 1.00 76.62 207 LYS A N 1
ATOM 1602 C CA . LYS A 1 207 ? -22.581 65.430 31.702 1.00 76.62 207 LYS A CA 1
ATOM 1603 C C . LYS A 1 207 ? -21.352 65.568 32.615 1.00 76.62 207 LYS A C 1
ATOM 1605 O O . LYS A 1 207 ? -21.263 66.523 33.369 1.00 76.62 207 LYS A O 1
ATOM 1610 N N . THR A 1 208 ? -20.425 64.613 32.580 1.00 64.81 208 THR A N 1
ATOM 1611 C CA . THR A 1 208 ? -19.310 64.521 33.539 1.00 64.81 208 THR A CA 1
ATOM 1612 C C . THR A 1 208 ? -18.128 65.452 33.240 1.00 64.81 208 THR A C 1
ATOM 1614 O O . THR A 1 208 ? -17.195 65.480 34.030 1.00 64.81 208 THR A O 1
ATOM 1617 N N . ASP A 1 209 ? -18.190 66.254 32.170 1.00 56.91 209 ASP A N 1
ATOM 1618 C CA . ASP A 1 209 ? -17.172 67.263 31.832 1.00 56.91 209 ASP A CA 1
ATOM 1619 C C . ASP A 1 209 ? -17.737 68.690 31.943 1.00 56.91 209 ASP A C 1
ATOM 1621 O O . ASP A 1 209 ? -17.804 69.436 30.969 1.00 56.91 209 ASP A O 1
ATOM 1625 N N . THR A 1 210 ? -18.140 69.090 33.144 1.00 55.97 210 THR A N 1
ATOM 1626 C CA . THR A 1 210 ? -18.142 70.512 33.521 1.00 55.97 210 THR A CA 1
ATOM 1627 C C . THR A 1 210 ? -17.313 70.663 34.785 1.00 55.97 210 THR A C 1
ATOM 1629 O O . THR A 1 210 ? -17.838 70.957 35.855 1.00 55.97 210 THR A O 1
ATOM 1632 N N . ILE A 1 211 ? -16.015 70.385 34.679 1.00 52.22 211 ILE A N 1
ATOM 1633 C CA . ILE A 1 211 ? -15.038 70.890 35.641 1.00 52.22 211 ILE A CA 1
ATOM 1634 C C . ILE A 1 211 ? -14.357 72.058 34.939 1.00 52.22 211 ILE A C 1
ATOM 1636 O O . ILE A 1 211 ? -13.614 71.876 33.975 1.00 52.22 211 ILE A O 1
ATOM 1640 N N . ASN A 1 212 ? -14.747 73.250 35.387 1.00 38.28 212 ASN A N 1
ATOM 1641 C CA . ASN A 1 212 ? -14.167 74.529 35.023 1.00 38.28 212 ASN A CA 1
ATOM 1642 C C . ASN A 1 212 ? -12.647 74.485 35.185 1.00 38.28 212 ASN A C 1
ATOM 1644 O O . ASN A 1 212 ? -12.133 73.983 36.183 1.00 38.28 212 ASN A O 1
ATOM 1648 N N . ILE A 1 213 ? -11.961 75.037 34.192 1.00 40.81 213 ILE A N 1
ATOM 1649 C CA . ILE A 1 213 ? -10.605 75.544 34.349 1.00 40.81 213 ILE A CA 1
ATOM 1650 C C . ILE A 1 213 ? -10.758 76.895 35.057 1.00 40.81 213 ILE A C 1
ATOM 1652 O O . ILE A 1 213 ? -11.269 77.833 34.449 1.00 40.81 213 ILE A O 1
ATOM 1656 N N . GLU A 1 214 ? -10.340 76.962 36.317 1.00 40.09 214 GLU A N 1
ATOM 1657 C CA . GLU A 1 214 ? -9.804 78.167 36.965 1.00 40.09 214 GLU A CA 1
ATOM 1658 C C . GLU A 1 214 ? -8.468 77.797 37.612 1.00 40.09 214 GLU A C 1
ATOM 1660 O O . GLU A 1 214 ? -8.401 76.715 38.244 1.00 40.09 214 GLU A O 1
#

Sequence (214 aa):
MRNHINHITKLEFLPAFKAAFDQAFTPANICSAFRGAGLVPLQPEAVLSKVDVQLRTPTPPAALPEAPWVAQTPSNVRELEAQSSLIRERVRQHKSSSPASIIMAIDQLKKGAEVMMLSAELMRDRISSLEKANSAASERRRRSKRRIQKHGVLTKGAGEDILAQNEADQQIAHEERQGGARSGLSQRAQRRCTRCKETGHYSRTCKTDTINIE

Solvent-accessible surface area (backbone atoms only — not comparable to full-atom values): 13525 Å² total; per-residue (Å²): 138,81,87,84,74,90,73,78,52,78,80,56,41,56,60,52,48,49,56,51,46,64,68,55,71,35,74,67,50,50,52,49,53,29,46,75,72,70,46,61,81,79,54,63,63,70,52,55,75,68,57,77,80,74,84,72,77,75,77,76,76,75,85,68,80,80,71,79,90,71,97,67,81,63,87,46,72,67,50,42,51,53,51,53,49,53,53,47,50,54,53,68,70,46,98,64,78,85,49,63,70,59,49,51,51,51,53,53,49,52,54,52,49,52,54,51,52,53,50,51,50,55,48,51,54,49,48,54,52,50,52,53,51,50,50,55,51,48,53,61,66,67,49,82,79,79,70,85,86,57,102,63,89,81,48,73,65,65,51,51,52,52,50,53,50,55,51,51,54,50,50,50,56,51,49,52,62,55,42,58,70,71,51,80,67,71,80,66,74,76,68,49,13,84,78,80,64,46,69,87,53,48,61,92,72,55,81,86,80,76,75,80,91,127

InterPro domains:
  IPR001878 Zinc finger, CCHC-type [PS50158] (191-207)
  IPR036875 Zinc finger, CCHC-type superfamily [SSF57756] (174-207)

Foldseek 3Di:
DDDPDPDDDPVRCVVVVVVVCVVCPDPVNVQVVCVVVVNRPDPVCVVVVPPPPPPDDPDPPDDDPPDPDDPDDDLDLVSLVVVLVVVLVVLVPDPDPDSVVVNVVSVVVSVVSVVVNVVVVVVVVVVVVVVVVVVVVVVVVPPDPPDPPDPDDQDPVNVVVVVVVVVVVVVVVVCVVVVCVVPVPPVPPADAAPPPRHHDDHVVPDPPPPPDDD

Organism: NCBI:txid45151

Mean predicted aligned error: 21.79 Å

pLDDT: mean 78.2, std 14.42, range [38.28, 98.25]

Radius of gyration: 40.33 Å; Cα contacts (8 Å, |Δi|>4): 56; chains: 1; bounding box: 65×115×86 Å